Protein AF-A0A059EE98-F1 (afdb_monomer)

Foldseek 3Di:
DDDDDDDDDDDDDPPDPDPPPPVPPPPPPDPDDDLDDDDPRNDDQVVNLVCCLVVVDALLRSLVSVVVSCCCPCNPDLNQLFFQWFQPCLNVLRVVLSVCSVVVHDAASQASAEDEAALCFADLTCAWSALLAPVRRNHHPNHGDPVVVVCVVRRYGHGHHTQFQRPFVPPDPPGATQAGPRRGRGADPVHRPDGPDGDDDPPPDDDDDDPDPPPPPPDVCVVVVVVVVVVPPDDPDDDDDDDDDDDDDDDDDDDDDDDDDDDDDDDDDDDDDDDDDDDDD

Solvent-accessible surface area (backbone atoms only — not comparable to full-atom values): 17986 Å² total; per-residue (Å²): 134,84,89,82,92,86,84,91,85,85,79,86,80,86,73,81,78,74,81,78,82,68,82,75,72,70,74,82,76,71,73,82,83,79,83,72,68,56,78,77,77,54,54,52,71,69,58,48,45,51,31,40,72,72,58,80,40,49,20,37,57,55,45,48,55,51,51,55,46,40,44,50,42,31,65,69,55,84,40,24,27,48,64,54,44,69,36,86,56,34,60,58,57,16,46,56,44,44,51,38,54,78,70,68,49,93,76,36,90,36,36,43,42,68,40,74,40,56,24,77,54,52,35,50,55,96,44,52,39,28,30,29,33,69,94,24,61,83,37,58,68,73,36,54,35,74,68,49,48,54,43,46,72,22,32,35,36,62,42,27,26,25,43,40,9,28,59,61,51,73,76,51,98,83,64,60,42,16,31,17,81,68,39,41,59,28,35,20,92,91,45,69,94,39,79,56,51,53,34,95,66,87,70,81,88,70,94,70,80,92,77,77,78,71,84,72,84,72,54,68,59,73,55,52,54,54,50,52,62,58,70,68,62,73,82,90,78,84,86,84,82,89,81,91,80,90,82,90,86,86,83,81,89,83,90,83,87,88,82,83,87,85,82,88,82,90,80,90,81,90,81,81,89,83,89,82,90,84,83,85,136

Sequence (281 aa):
MKHYLVAALSALALTACSPQTGDTSMPDTKAPISYAAEGWTAKSLPELAEALKAGDVSAEALTRAYLDRIELVDRSGPTLQAVLTLNPDALEAARALDAKRDAGEPLGALHGLPILLKDNIETADNMPTTAGALALKDNVTDRDSPLVAGLRAEGAIILGKTNLSQWANFRSNSSMSGWSALGGQVRNPHMLDRNPCGSRRRLPRRGHGRHRNQWLDHLPIQREWRRRLQANRRPCLAGLHHSHLLLTGHSRSDDEDGQGRGHDAQRHGDRRSEDRLCRHP

Radius of gyration: 34.93 Å; Cα contacts (8 Å, |Δi|>4): 318; chains: 1; bounding box: 62×82×139 Å

pLDDT: mean 72.38, std 29.2, range [22.89, 98.81]

Structure (mmCIF, N/CA/C/O backbone):
data_AF-A0A059EE98-F1
#
_entry.id   AF-A0A059EE98-F1
#
loop_
_atom_site.group_PDB
_atom_site.id
_atom_site.type_symbol
_atom_site.label_atom_id
_atom_site.label_alt_id
_atom_site.label_comp_id
_atom_site.label_asym_id
_atom_site.label_entity_id
_atom_site.label_seq_id
_atom_site.pdbx_PDB_ins_code
_atom_site.Cartn_x
_atom_site.Cartn_y
_atom_site.Cartn_z
_atom_site.occupancy
_atom_site.B_iso_or_equiv
_atom_site.auth_seq_id
_atom_site.auth_comp_id
_atom_site.auth_asym_id
_atom_site.auth_atom_id
_atom_site.pdbx_PDB_model_num
ATOM 1 N N . MET A 1 1 ? 29.319 6.330 -90.593 1.00 37.44 1 MET A N 1
ATOM 2 C CA . MET A 1 1 ? 30.409 7.322 -90.483 1.00 37.44 1 MET A CA 1
ATOM 3 C C . MET A 1 1 ? 29.924 8.497 -89.641 1.00 37.44 1 MET A C 1
ATOM 5 O O . MET A 1 1 ? 28.914 9.073 -89.999 1.00 37.44 1 MET A O 1
ATOM 9 N N . LYS A 1 2 ? 30.644 8.776 -88.544 1.00 39.44 2 LYS A N 1
ATOM 10 C CA . LYS A 1 2 ? 30.853 10.068 -87.850 1.00 39.44 2 LYS A CA 1
ATOM 11 C C . LYS A 1 2 ? 29.647 10.945 -87.421 1.00 39.44 2 LYS A C 1
ATOM 13 O O . LYS A 1 2 ? 29.028 11.629 -88.218 1.00 39.44 2 LYS A O 1
ATOM 18 N N . HIS A 1 3 ? 29.453 10.932 -86.099 1.00 45.88 3 HIS A N 1
ATOM 19 C CA . HIS A 1 3 ? 29.053 11.970 -85.127 1.00 45.88 3 HIS A CA 1
ATOM 20 C C . HIS A 1 3 ? 28.989 13.463 -85.563 1.00 45.88 3 HIS A C 1
ATOM 22 O O . HIS A 1 3 ? 29.912 13.929 -86.224 1.00 45.88 3 HIS A O 1
ATOM 28 N N . TYR A 1 4 ? 27.997 14.245 -85.081 1.00 49.50 4 TYR A N 1
ATOM 29 C CA . TYR A 1 4 ? 28.042 15.120 -83.872 1.00 49.50 4 TYR A CA 1
ATOM 30 C C . TYR A 1 4 ? 26.906 16.192 -83.837 1.00 49.50 4 TYR A C 1
ATOM 32 O O . TYR A 1 4 ? 26.691 16.881 -84.822 1.00 49.50 4 TYR A O 1
ATOM 40 N N . LEU A 1 5 ? 26.272 16.340 -82.653 1.00 47.31 5 LEU A N 1
ATOM 41 C CA . LEU A 1 5 ? 25.847 17.575 -81.931 1.00 47.31 5 LEU A CA 1
ATOM 42 C C . LEU A 1 5 ? 24.940 18.666 -82.581 1.00 47.31 5 LEU A C 1
ATOM 44 O O . LEU A 1 5 ? 25.319 19.274 -83.570 1.00 47.31 5 LEU A O 1
ATOM 48 N N . VAL A 1 6 ? 23.835 19.040 -81.893 1.00 45.91 6 VAL A N 1
ATOM 49 C CA . VAL A 1 6 ? 23.570 20.356 -81.217 1.00 45.91 6 VAL A CA 1
ATOM 50 C C . VAL A 1 6 ? 22.050 20.677 -81.049 1.00 45.91 6 VAL A C 1
ATOM 52 O O . VAL A 1 6 ? 21.278 20.516 -81.983 1.00 45.91 6 VAL A O 1
ATOM 55 N N . ALA A 1 7 ? 21.705 21.222 -79.861 1.00 44.00 7 ALA A N 1
ATOM 56 C CA . ALA A 1 7 ? 20.555 22.071 -79.440 1.00 44.00 7 ALA A CA 1
ATOM 57 C C . ALA A 1 7 ? 19.137 21.451 -79.347 1.00 44.00 7 ALA A C 1
ATOM 59 O O . ALA A 1 7 ? 18.596 20.963 -80.325 1.00 44.00 7 ALA A O 1
ATOM 60 N N . ALA A 1 8 ? 18.497 21.330 -78.172 1.00 48.12 8 ALA A N 1
ATOM 61 C CA . ALA A 1 8 ? 18.044 22.337 -77.188 1.00 48.12 8 ALA A CA 1
ATOM 62 C C . ALA A 1 8 ? 16.827 23.163 -77.652 1.00 48.12 8 ALA A C 1
ATOM 64 O O . ALA A 1 8 ? 16.995 24.037 -78.490 1.00 48.12 8 ALA A O 1
ATOM 65 N N . LEU A 1 9 ? 15.644 22.897 -77.066 1.00 46.69 9 LEU A N 1
ATOM 66 C CA . LEU A 1 9 ? 14.588 23.851 -76.646 1.00 46.69 9 LEU A CA 1
ATOM 67 C C . LEU A 1 9 ? 13.266 23.099 -76.385 1.00 46.69 9 LEU A C 1
ATOM 69 O O . LEU A 1 9 ? 12.343 23.108 -77.194 1.00 46.69 9 LEU A O 1
ATOM 73 N N . SER A 1 10 ? 13.170 22.440 -75.229 1.00 53.31 10 SER A N 1
ATOM 74 C CA . SER A 1 10 ? 11.889 21.976 -74.684 1.00 53.31 10 SER A CA 1
ATOM 75 C C . SER A 1 10 ? 11.250 23.145 -73.936 1.00 53.31 10 SER A C 1
ATOM 77 O O . SER A 1 10 ? 11.792 23.613 -72.935 1.00 53.31 10 SER A O 1
ATOM 79 N N . ALA A 1 11 ? 10.140 23.655 -74.464 1.00 52.78 11 ALA A N 1
ATOM 80 C CA . ALA A 1 11 ? 9.411 24.786 -73.910 1.00 52.78 11 ALA A CA 1
ATOM 81 C C . ALA A 1 11 ? 8.861 24.490 -72.501 1.00 52.78 11 ALA A C 1
ATOM 83 O O . ALA A 1 11 ? 8.314 23.419 -72.239 1.00 52.78 11 ALA A O 1
ATOM 84 N N . LEU A 1 12 ? 9.012 25.480 -71.617 1.00 51.66 12 LEU A N 1
ATOM 85 C CA . LEU A 1 12 ? 8.446 25.560 -70.272 1.00 51.66 12 LEU A CA 1
ATOM 86 C C . LEU A 1 12 ? 6.929 25.308 -70.279 1.00 51.66 12 LEU A C 1
ATOM 88 O O . LEU A 1 12 ? 6.174 26.099 -70.841 1.00 51.66 12 LEU A O 1
ATOM 92 N N . ALA A 1 13 ? 6.478 24.300 -69.533 1.00 52.69 13 ALA A N 1
ATOM 93 C CA . ALA A 1 13 ? 5.147 24.295 -68.936 1.00 52.69 13 ALA A CA 1
ATOM 94 C C . ALA A 1 13 ? 5.287 24.755 -67.476 1.00 52.69 13 ALA A C 1
ATOM 96 O O . ALA A 1 13 ? 5.639 23.978 -66.590 1.00 52.69 13 ALA A O 1
ATOM 97 N N . LEU A 1 14 ? 5.055 26.048 -67.232 1.00 54.06 14 LEU A N 1
ATOM 98 C CA . LEU A 1 14 ? 4.858 26.601 -65.890 1.00 54.06 14 LEU A CA 1
ATOM 99 C C . LEU A 1 14 ? 3.467 26.190 -65.392 1.00 54.06 14 LEU A C 1
ATOM 101 O O . LEU A 1 14 ? 2.522 26.974 -65.415 1.00 54.06 14 LEU A O 1
ATOM 105 N N . THR A 1 15 ? 3.326 24.941 -64.955 1.00 58.75 15 THR A N 1
ATOM 106 C CA . THR A 1 15 ? 2.202 24.541 -64.103 1.00 58.75 15 THR A CA 1
ATOM 107 C C . T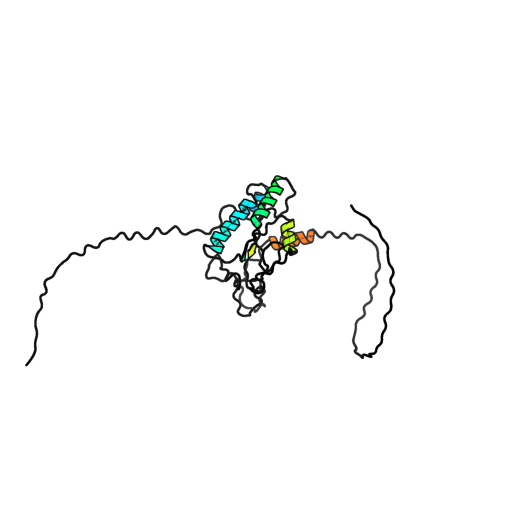HR A 1 15 ? 2.521 24.981 -62.682 1.00 58.75 15 THR A C 1
ATOM 109 O O . THR A 1 15 ? 3.426 24.454 -62.038 1.00 58.75 15 THR A O 1
ATOM 112 N N . ALA A 1 16 ? 1.800 26.001 -62.227 1.00 49.44 16 ALA A N 1
ATOM 113 C CA . ALA A 1 16 ? 1.846 26.505 -60.869 1.00 49.44 16 ALA A CA 1
ATOM 114 C C . ALA A 1 16 ? 1.474 25.390 -59.878 1.00 49.44 16 ALA A C 1
ATOM 116 O O . ALA A 1 16 ? 0.309 25.020 -59.749 1.00 49.44 16 ALA A O 1
ATOM 117 N N . CYS A 1 17 ? 2.462 24.867 -59.153 1.00 49.12 17 CYS A N 1
ATOM 118 C CA . CYS A 1 17 ? 2.203 24.159 -57.908 1.00 49.12 17 CYS A CA 1
ATOM 119 C C . CYS A 1 17 ? 1.841 25.209 -56.854 1.00 49.12 17 CYS A C 1
ATOM 121 O O . CYS A 1 17 ? 2.724 25.799 -56.232 1.00 49.12 17 CYS A O 1
ATOM 123 N N . SER A 1 18 ? 0.547 25.468 -56.661 1.00 61.66 18 SER A N 1
ATOM 124 C CA . SER A 1 18 ? 0.090 26.092 -55.420 1.00 61.66 18 SER A CA 1
ATOM 125 C C . SER A 1 18 ? 0.454 25.154 -54.266 1.00 61.66 18 SER A C 1
ATOM 127 O O . SER A 1 18 ? 0.062 23.985 -54.308 1.00 61.66 18 SER A O 1
ATOM 129 N N . PRO A 1 19 ? 1.194 25.607 -53.241 1.00 54.69 19 PRO A N 1
ATOM 130 C CA . PRO A 1 19 ? 1.367 24.809 -52.043 1.00 54.69 19 PRO A CA 1
ATOM 131 C C . PRO A 1 19 ? -0.008 24.678 -51.388 1.00 54.69 19 PRO A C 1
ATOM 133 O O . PRO A 1 19 ? -0.580 25.661 -50.918 1.00 54.69 19 PRO A O 1
ATOM 136 N N . GLN A 1 20 ? -0.564 23.467 -51.381 1.00 57.03 20 GLN A N 1
ATOM 137 C CA . GLN A 1 20 ? -1.620 23.131 -50.440 1.00 57.03 20 GLN A CA 1
ATOM 138 C C . GLN A 1 20 ? -1.006 23.247 -49.046 1.00 57.03 20 GLN A C 1
ATOM 140 O O . GLN A 1 20 ? -0.287 22.360 -48.591 1.00 57.03 20 GLN A O 1
ATOM 145 N N . THR A 1 21 ? -1.287 24.355 -48.365 1.00 52.03 21 THR A N 1
ATOM 146 C CA . THR A 1 21 ? -1.294 24.420 -46.906 1.00 52.03 21 THR A CA 1
ATOM 147 C C . THR A 1 21 ? -2.386 23.475 -46.422 1.00 52.03 21 THR A C 1
ATOM 149 O O . THR A 1 21 ? -3.500 23.882 -46.107 1.00 52.03 21 THR A O 1
ATOM 152 N N . GLY A 1 22 ? -2.086 22.178 -46.449 1.00 49.44 22 GLY A N 1
ATOM 153 C CA . GLY A 1 22 ? -2.772 21.226 -45.604 1.00 49.44 22 GLY A CA 1
ATOM 154 C C . GLY A 1 22 ? -2.417 21.615 -44.183 1.00 49.44 22 GLY A C 1
ATOM 155 O O . GLY A 1 22 ? -1.263 21.457 -43.777 1.00 49.44 22 GLY A O 1
ATOM 156 N N . ASP A 1 23 ? -3.390 22.175 -43.471 1.00 49.44 23 ASP A N 1
ATOM 157 C CA . ASP A 1 23 ? -3.346 22.328 -42.025 1.00 49.44 23 ASP A CA 1
ATOM 158 C C . ASP A 1 23 ? -3.132 20.929 -41.448 1.00 49.44 23 ASP A C 1
ATOM 160 O O . ASP A 1 23 ? -4.054 20.140 -41.248 1.00 49.44 23 ASP A O 1
ATOM 164 N N . THR A 1 24 ? -1.865 20.576 -41.255 1.00 52.72 24 THR A N 1
ATOM 165 C CA . THR A 1 24 ? -1.494 19.414 -40.467 1.00 52.72 24 THR A CA 1
ATOM 166 C C . THR A 1 24 ? -1.639 19.882 -39.034 1.00 52.72 24 THR A C 1
ATOM 168 O O . THR A 1 24 ? -0.660 20.231 -38.377 1.00 52.72 24 THR A O 1
ATOM 171 N N . SER A 1 25 ? -2.885 19.978 -38.566 1.00 54.22 25 SER A N 1
ATOM 172 C CA . SER A 1 25 ? -3.157 20.086 -37.145 1.00 54.22 25 SER A CA 1
ATOM 173 C C . SER A 1 25 ? -2.526 18.851 -36.517 1.00 54.22 25 SER A C 1
ATOM 175 O O . SER A 1 25 ? -3.014 17.731 -36.704 1.00 54.22 25 SER A O 1
ATOM 177 N N . MET A 1 26 ? -1.384 19.038 -35.852 1.00 58.94 26 MET A N 1
ATOM 178 C CA . MET A 1 26 ? -0.817 18.007 -34.997 1.00 58.94 26 MET A CA 1
ATOM 179 C C . MET A 1 26 ? -1.943 17.497 -34.095 1.00 58.94 26 MET A C 1
ATOM 181 O O . MET A 1 26 ? -2.700 18.328 -33.584 1.00 58.94 26 MET A O 1
ATOM 185 N N . PRO A 1 27 ? -2.096 16.173 -33.914 1.00 56.72 27 PRO A N 1
ATOM 186 C CA . PRO A 1 27 ? -3.105 15.657 -33.003 1.00 56.72 27 PRO A CA 1
ATOM 187 C C . PRO A 1 27 ? -2.919 16.348 -31.655 1.00 56.72 27 PRO A C 1
ATOM 189 O O . PRO A 1 27 ? -1.780 16.458 -31.187 1.00 56.72 27 PRO A O 1
ATOM 192 N N . ASP A 1 28 ? -4.027 16.846 -31.094 1.00 53.94 28 ASP A N 1
ATOM 193 C CA . ASP A 1 28 ? -4.100 17.486 -29.783 1.00 53.94 28 ASP A CA 1
ATOM 194 C C . ASP A 1 28 ? -3.135 16.781 -28.834 1.00 53.94 28 ASP A C 1
ATOM 196 O O . ASP A 1 28 ? -3.348 15.634 -28.424 1.00 53.94 28 ASP A O 1
ATOM 200 N N . THR A 1 29 ? -2.014 17.444 -28.541 1.00 56.41 29 THR A N 1
ATOM 201 C CA . THR A 1 29 ? -1.054 16.942 -27.567 1.00 56.41 29 THR A CA 1
ATOM 202 C C . THR A 1 29 ? -1.764 17.027 -26.232 1.00 56.41 29 THR A C 1
ATOM 204 O O . THR A 1 29 ? -1.793 18.079 -25.596 1.00 56.41 29 THR A O 1
ATOM 207 N N . LYS A 1 30 ? -2.410 15.921 -25.850 1.00 59.25 30 LYS A N 1
ATOM 208 C CA . LYS A 1 30 ? -3.039 15.732 -24.548 1.00 59.25 30 LYS A CA 1
ATOM 209 C C . LYS A 1 30 ? -2.064 16.275 -23.504 1.00 59.25 30 LYS A C 1
ATOM 211 O O . LYS A 1 30 ? -0.908 15.846 -23.482 1.00 59.25 30 LYS A O 1
ATOM 216 N N . ALA A 1 31 ? -2.504 17.264 -22.723 1.00 61.09 31 ALA A N 1
ATOM 217 C CA . ALA A 1 31 ? -1.658 17.917 -21.730 1.00 61.09 31 ALA A CA 1
ATOM 218 C C . ALA A 1 31 ? -0.904 16.852 -20.909 1.00 61.09 31 ALA A C 1
ATOM 220 O O . ALA A 1 31 ? -1.499 15.815 -20.587 1.00 61.09 31 ALA A O 1
ATOM 221 N N . PRO A 1 32 ? 0.393 17.055 -20.610 1.00 69.06 32 PRO A N 1
ATOM 222 C CA . PRO A 1 32 ? 1.189 16.047 -19.924 1.00 69.06 32 PRO A CA 1
ATOM 223 C C . PRO A 1 32 ? 0.507 15.658 -18.609 1.00 69.06 32 PRO A C 1
ATOM 225 O O . PRO A 1 32 ? 0.204 16.514 -17.779 1.00 69.06 32 PRO A O 1
ATOM 228 N N . ILE A 1 33 ? 0.240 14.360 -18.438 1.00 75.69 33 ILE A N 1
ATOM 229 C CA . ILE A 1 33 ? -0.388 13.830 -17.225 1.00 75.69 33 ILE A CA 1
ATOM 230 C C . ILE A 1 33 ? 0.577 14.058 -16.056 1.00 75.69 33 ILE A C 1
ATOM 232 O O . ILE A 1 33 ? 1.701 13.552 -16.063 1.00 75.69 33 ILE A O 1
ATOM 236 N N . SER A 1 34 ? 0.139 14.820 -15.053 1.00 85.25 34 SER A N 1
ATOM 237 C CA . SER A 1 34 ? 0.862 14.961 -13.789 1.00 85.25 34 SER A CA 1
ATOM 238 C C . SER A 1 34 ? 0.651 13.713 -12.934 1.00 85.25 34 SER A C 1
ATOM 240 O O . SER A 1 34 ? -0.479 13.288 -12.714 1.00 85.25 34 SER A O 1
ATOM 242 N N . TYR A 1 35 ? 1.742 13.144 -12.416 1.00 88.12 35 TYR A N 1
ATOM 243 C CA . TYR A 1 35 ? 1.707 12.033 -11.455 1.00 88.12 35 TYR A CA 1
ATOM 244 C C . TYR A 1 35 ? 1.963 12.497 -10.015 1.00 88.12 35 TYR A C 1
ATOM 246 O O . TYR A 1 35 ? 2.264 11.678 -9.137 1.00 88.12 35 TYR A O 1
ATOM 254 N N . ALA A 1 36 ? 1.878 13.806 -9.752 1.00 88.50 36 ALA A N 1
ATOM 255 C CA . ALA A 1 36 ? 1.972 14.338 -8.398 1.00 88.50 36 ALA A CA 1
ATOM 256 C C . ALA A 1 36 ? 0.920 13.680 -7.486 1.00 88.50 36 ALA A C 1
ATOM 258 O O . ALA A 1 36 ? -0.120 13.203 -7.941 1.00 88.50 36 ALA A O 1
ATOM 259 N N . ALA A 1 37 ? 1.233 13.550 -6.199 1.00 89.56 37 ALA A N 1
ATOM 260 C CA . ALA A 1 37 ? 0.231 13.126 -5.230 1.00 89.56 37 ALA A CA 1
ATOM 261 C C . ALA A 1 37 ? -0.723 14.296 -4.973 1.00 89.56 37 ALA A C 1
ATOM 263 O O . ALA A 1 37 ? -0.275 15.430 -4.815 1.00 89.56 37 ALA A O 1
ATOM 264 N N . GLU A 1 38 ? -2.018 14.007 -4.905 1.00 90.88 38 GLU A N 1
ATOM 265 C CA . GLU A 1 38 ? -3.073 14.998 -4.691 1.00 90.88 38 GLU A CA 1
ATOM 266 C C . GLU A 1 38 ? -4.055 14.511 -3.616 1.00 90.88 38 GLU A C 1
ATOM 268 O O . GLU A 1 38 ? -4.075 13.327 -3.247 1.00 90.88 38 GLU A O 1
ATOM 273 N N . GLY A 1 39 ? -4.856 15.441 -3.089 1.00 94.88 39 GLY A N 1
ATOM 274 C CA . GLY A 1 39 ? -5.866 15.159 -2.069 1.00 94.88 39 GLY A CA 1
ATOM 275 C C . GLY A 1 39 ? -5.283 14.443 -0.848 1.00 94.88 39 GLY A C 1
ATOM 276 O O . GLY A 1 39 ? -4.249 14.842 -0.308 1.00 94.88 39 GLY A O 1
ATOM 277 N N . TRP A 1 40 ? -5.938 13.359 -0.430 1.00 95.19 40 TRP A N 1
ATOM 278 C CA . TRP A 1 40 ? -5.513 12.553 0.717 1.00 95.19 40 TRP A CA 1
ATOM 279 C C . TRP A 1 40 ? -4.171 11.845 0.501 1.00 95.19 40 TRP A C 1
ATOM 281 O O . TRP A 1 40 ? -3.380 11.741 1.431 1.00 95.19 40 TRP A O 1
ATOM 291 N N . THR A 1 41 ? -3.845 11.434 -0.727 1.00 94.38 41 THR A N 1
ATOM 292 C CA . THR A 1 41 ? -2.586 10.712 -1.005 1.00 94.38 41 THR A CA 1
ATOM 293 C C . THR A 1 41 ? -1.331 11.583 -0.863 1.00 94.38 41 THR A C 1
ATOM 295 O O . THR A 1 41 ? -0.224 11.048 -0.806 1.00 94.38 41 THR A O 1
ATOM 298 N N . ALA A 1 42 ? -1.494 12.910 -0.790 1.00 95.69 42 ALA A N 1
ATOM 299 C CA . ALA A 1 42 ? -0.421 13.879 -0.566 1.00 95.69 42 ALA A CA 1
ATOM 300 C C . ALA A 1 42 ? -0.193 14.227 0.917 1.00 95.69 42 ALA A C 1
ATOM 302 O O . ALA A 1 42 ? 0.772 14.922 1.239 1.00 95.69 42 ALA A O 1
ATOM 303 N N . LYS A 1 43 ? -1.085 13.791 1.815 1.00 97.00 43 LYS A N 1
ATOM 304 C CA . LYS A 1 43 ? -1.041 14.128 3.242 1.00 97.00 43 LYS A CA 1
ATOM 305 C C . LYS A 1 43 ? 0.024 13.331 3.988 1.00 97.00 43 LYS A C 1
ATOM 307 O O . LYS A 1 43 ? 0.399 12.222 3.606 1.00 97.00 43 LYS A O 1
ATOM 312 N N . SER A 1 44 ? 0.515 13.905 5.081 1.00 96.94 44 SER A N 1
ATOM 313 C CA . SER A 1 44 ? 1.426 13.222 5.995 1.00 96.94 44 SER A CA 1
ATOM 314 C C . SER A 1 44 ? 0.697 12.168 6.833 1.00 96.94 44 SER A C 1
ATOM 316 O O . SER A 1 44 ? -0.517 12.216 7.019 1.00 96.94 44 SER A O 1
ATOM 318 N N . LEU A 1 45 ? 1.449 11.213 7.387 1.00 95.12 45 LEU A N 1
ATOM 319 C CA . LEU A 1 45 ? 0.878 10.150 8.219 1.00 95.12 45 LEU A CA 1
ATOM 320 C C . LEU A 1 45 ? 0.093 10.680 9.437 1.00 95.12 45 LEU A C 1
ATOM 322 O O . LEU A 1 45 ? -0.995 10.161 9.669 1.00 95.12 45 LEU A O 1
ATOM 326 N N . PRO A 1 46 ? 0.567 11.691 10.199 1.00 96.56 46 PRO A N 1
ATOM 327 C CA . PRO A 1 46 ? -0.226 12.264 11.286 1.00 96.56 46 PRO A CA 1
ATOM 328 C C . PRO A 1 46 ? -1.532 12.905 10.806 1.00 96.56 46 PRO A C 1
ATOM 330 O O . PRO A 1 46 ? -2.561 12.688 11.429 1.00 96.56 46 PRO A O 1
ATOM 333 N N . GLU A 1 47 ? -1.514 13.640 9.687 1.00 97.62 47 GLU A N 1
ATOM 334 C CA . GLU A 1 47 ? -2.735 14.230 9.117 1.00 97.62 47 GLU A CA 1
ATOM 335 C C . GLU A 1 47 ? -3.744 13.149 8.715 1.00 97.62 47 GLU A C 1
ATOM 337 O O . GLU A 1 47 ? -4.926 13.279 9.011 1.00 97.62 47 GLU A O 1
ATOM 342 N N . LEU A 1 48 ? -3.281 12.066 8.084 1.00 98.12 48 LEU A N 1
ATOM 343 C CA . LEU A 1 48 ? -4.137 10.937 7.716 1.00 98.12 48 LEU A CA 1
ATOM 344 C C . LEU A 1 48 ? -4.705 10.221 8.942 1.00 98.12 48 LEU A C 1
ATOM 346 O O . LEU A 1 48 ? -5.888 9.902 8.963 1.00 98.12 48 LEU A O 1
ATOM 350 N N . ALA A 1 49 ? -3.879 9.977 9.961 1.00 97.00 49 ALA A N 1
ATOM 351 C CA . ALA A 1 49 ? -4.311 9.308 11.183 1.00 97.00 49 ALA A CA 1
ATOM 352 C C . ALA A 1 49 ? -5.397 10.109 11.914 1.00 97.00 49 ALA A C 1
ATOM 354 O O . ALA A 1 49 ? -6.369 9.527 12.387 1.00 97.00 49 ALA A O 1
ATOM 355 N N . GLU A 1 50 ? -5.251 11.432 11.994 1.00 96.62 50 GLU A N 1
ATOM 356 C CA . GLU A 1 50 ? -6.262 12.287 12.615 1.00 96.62 50 GLU A CA 1
ATOM 357 C C . GLU A 1 50 ? -7.524 12.397 11.751 1.00 96.62 50 GLU A C 1
ATOM 359 O O . GLU A 1 50 ? -8.619 12.246 12.284 1.00 96.62 50 GLU A O 1
ATOM 364 N N . ALA A 1 51 ? -7.395 12.536 10.428 1.00 97.75 51 ALA A N 1
ATOM 365 C CA . ALA A 1 51 ? -8.539 12.568 9.514 1.00 97.75 51 ALA A CA 1
ATOM 366 C C . ALA A 1 51 ? -9.372 11.271 9.558 1.00 97.75 51 ALA A C 1
ATOM 368 O O . ALA A 1 51 ? -10.600 11.323 9.570 1.00 97.75 51 ALA A O 1
ATOM 369 N N . LEU A 1 52 ? -8.720 10.104 9.638 1.00 98.19 52 LEU A N 1
ATOM 370 C CA . LEU A 1 52 ? -9.391 8.803 9.767 1.00 98.19 52 LEU A CA 1
ATOM 371 C C . LEU A 1 52 ? -10.151 8.668 11.092 1.00 98.19 52 LEU A C 1
ATOM 373 O O . LEU A 1 52 ? -11.270 8.156 11.112 1.00 98.19 52 LEU A O 1
ATOM 377 N N . LYS A 1 53 ? -9.557 9.139 12.199 1.00 95.12 53 LYS A N 1
ATOM 378 C CA . LYS A 1 53 ? -10.207 9.143 13.520 1.00 95.12 53 LYS A CA 1
ATOM 379 C C . LYS A 1 53 ? -11.375 10.121 13.581 1.00 95.12 53 LYS A C 1
ATOM 381 O O . LYS A 1 53 ? -12.394 9.797 14.180 1.00 95.12 53 LYS A O 1
ATOM 386 N N . ALA A 1 54 ? -11.217 11.301 12.982 1.00 95.38 54 ALA A N 1
ATOM 387 C CA . ALA A 1 54 ? -12.252 12.328 12.915 1.00 95.38 54 ALA A CA 1
ATOM 388 C C . ALA A 1 54 ? -13.401 11.949 11.965 1.00 95.38 54 ALA A C 1
ATOM 390 O O . ALA A 1 54 ? -14.494 12.495 12.086 1.00 95.38 54 ALA A O 1
ATOM 391 N N . GLY A 1 55 ? -13.168 11.009 11.043 1.00 96.38 55 GLY A N 1
ATOM 392 C CA . GLY A 1 55 ? -14.134 10.629 10.013 1.00 96.38 55 GLY A CA 1
ATOM 393 C C . GLY A 1 55 ? -14.147 11.565 8.800 1.00 96.38 55 GLY A C 1
ATOM 394 O O . GLY A 1 55 ? -15.023 11.431 7.951 1.00 96.38 55 GLY A O 1
ATOM 395 N N . ASP A 1 56 ? -13.169 12.472 8.675 1.00 97.94 56 ASP A N 1
ATOM 396 C CA . ASP A 1 56 ? -13.007 13.360 7.510 1.00 97.94 56 ASP A CA 1
ATOM 397 C C . ASP A 1 56 ? -12.739 12.568 6.217 1.00 97.94 56 ASP A C 1
ATOM 399 O O . ASP A 1 56 ? -13.047 13.010 5.107 1.00 97.94 56 ASP A O 1
ATOM 403 N N . VAL A 1 57 ? -12.147 11.381 6.363 1.00 98.38 57 VAL A N 1
ATOM 404 C CA . VAL A 1 57 ? -11.987 10.379 5.311 1.00 98.38 57 VAL A CA 1
ATOM 405 C C . VAL A 1 57 ? -12.213 8.997 5.908 1.00 98.38 57 VAL A C 1
ATOM 407 O O . VAL A 1 57 ? -11.752 8.709 7.011 1.00 98.38 57 VAL A O 1
ATOM 410 N N . SER A 1 58 ? -12.915 8.130 5.181 1.00 98.62 58 SER A N 1
ATOM 411 C CA . SER A 1 58 ? -13.071 6.734 5.585 1.00 98.62 58 SER A CA 1
ATOM 412 C C . SER A 1 58 ? -11.831 5.912 5.224 1.00 98.62 58 SER A C 1
ATOM 414 O O . SER A 1 58 ? -11.117 6.214 4.258 1.00 98.62 58 SER A O 1
ATOM 416 N N . ALA A 1 59 ? -11.575 4.849 5.981 1.00 98.62 59 ALA A N 1
ATOM 417 C CA . ALA A 1 59 ? -10.510 3.903 5.681 1.00 98.62 59 ALA A CA 1
ATOM 418 C C . ALA A 1 59 ? -10.712 3.274 4.293 1.00 98.62 59 ALA A C 1
ATOM 420 O O . ALA A 1 59 ? -9.741 3.104 3.548 1.00 98.62 59 ALA A O 1
ATOM 421 N N . GLU A 1 60 ? -11.960 2.982 3.903 1.00 98.81 60 GLU A N 1
ATOM 422 C CA . GLU A 1 60 ? -12.285 2.498 2.558 1.00 98.81 60 GLU A CA 1
ATOM 423 C 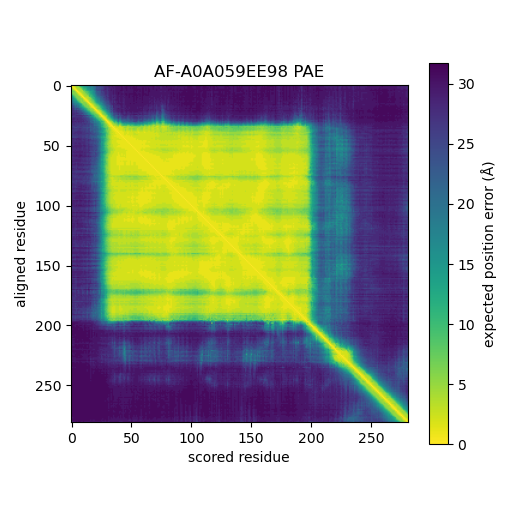C . GLU A 1 60 ? -11.910 3.518 1.475 1.00 98.81 60 GLU A C 1
ATOM 425 O O . GLU A 1 60 ? -11.250 3.155 0.498 1.00 98.81 60 GLU A O 1
ATOM 430 N N . ALA A 1 61 ? -12.288 4.791 1.643 1.00 98.62 61 ALA A N 1
ATOM 431 C CA . ALA A 1 61 ? -12.005 5.835 0.661 1.00 98.62 61 ALA A CA 1
ATOM 432 C C . ALA A 1 61 ? -10.497 6.073 0.512 1.00 98.62 61 ALA A C 1
ATOM 434 O O . ALA A 1 61 ? -9.993 6.169 -0.609 1.00 98.62 61 ALA A O 1
ATOM 435 N N . LEU A 1 62 ? -9.760 6.107 1.626 1.00 98.69 62 LEU A N 1
ATOM 436 C CA . LEU A 1 62 ? -8.307 6.256 1.602 1.00 98.69 62 LEU A CA 1
ATOM 437 C C . LEU A 1 62 ? -7.623 5.048 0.946 1.00 98.69 62 LEU A C 1
ATOM 439 O O . LEU A 1 62 ? -6.731 5.216 0.113 1.00 98.69 62 LEU A O 1
ATOM 443 N N . THR A 1 63 ? -8.055 3.832 1.285 1.00 98.75 63 THR A N 1
ATOM 444 C CA . THR A 1 63 ? -7.534 2.592 0.690 1.00 98.75 63 THR A CA 1
ATOM 445 C C . THR A 1 63 ? -7.764 2.577 -0.817 1.00 98.75 63 THR A C 1
ATOM 447 O O . THR A 1 63 ? -6.832 2.316 -1.578 1.00 98.75 63 THR A O 1
ATOM 450 N N . ARG A 1 64 ? -8.975 2.932 -1.264 1.00 98.62 64 ARG A N 1
ATOM 451 C CA . ARG A 1 64 ? -9.314 3.044 -2.685 1.00 98.62 64 ARG A CA 1
ATOM 452 C C . ARG A 1 64 ? -8.450 4.081 -3.398 1.00 98.62 64 ARG A C 1
ATOM 454 O O . ARG A 1 64 ? -7.870 3.758 -4.425 1.00 98.62 64 ARG A O 1
ATOM 461 N N . ALA A 1 65 ? -8.250 5.258 -2.804 1.00 98.31 65 ALA A N 1
ATOM 462 C CA . ALA A 1 65 ? -7.389 6.292 -3.378 1.00 98.31 65 ALA A CA 1
ATOM 463 C C . ALA A 1 65 ? -5.941 5.809 -3.599 1.00 98.31 65 ALA A C 1
ATOM 465 O O . ALA A 1 65 ? -5.316 6.154 -4.604 1.00 98.31 65 ALA A O 1
ATOM 466 N N . TYR A 1 66 ? -5.394 4.985 -2.697 1.00 98.56 66 TYR A N 1
ATOM 467 C CA . TYR A 1 66 ? -4.077 4.380 -2.908 1.00 98.56 66 TYR A CA 1
ATOM 468 C C . TYR A 1 66 ? -4.084 3.264 -3.955 1.00 98.56 66 TYR A C 1
ATOM 470 O O . TYR A 1 66 ? -3.126 3.183 -4.722 1.00 98.56 66 TYR A O 1
ATOM 478 N N . LEU A 1 67 ? -5.128 2.432 -4.024 1.00 98.62 67 LEU A N 1
ATOM 479 C CA . LEU A 1 67 ? -5.269 1.415 -5.075 1.00 98.62 67 LEU A CA 1
ATOM 480 C C . LEU A 1 67 ? -5.347 2.058 -6.465 1.00 98.62 67 LEU A C 1
ATOM 482 O O . LEU A 1 67 ? -4.595 1.668 -7.355 1.00 98.62 67 LEU A O 1
ATOM 486 N N . ASP A 1 68 ? -6.164 3.098 -6.618 1.00 97.62 68 ASP A N 1
ATOM 487 C CA . ASP A 1 68 ? -6.307 3.846 -7.871 1.00 97.62 68 ASP A CA 1
ATOM 488 C C . ASP A 1 68 ? -4.977 4.498 -8.276 1.00 97.62 68 ASP A C 1
ATOM 490 O O . ASP A 1 68 ? -4.581 4.490 -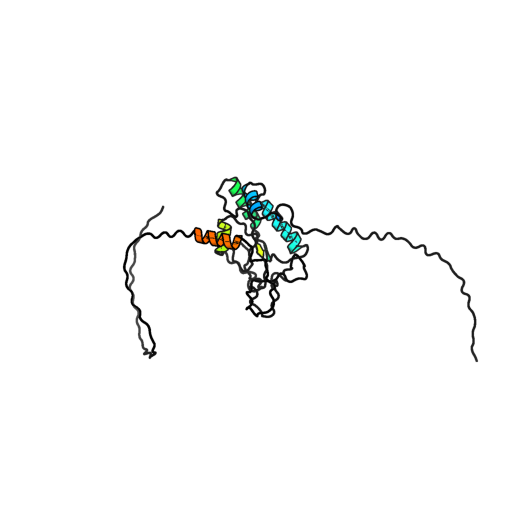9.443 1.00 97.62 68 ASP A O 1
ATOM 494 N N . ARG A 1 69 ? -4.224 5.017 -7.297 1.00 97.12 69 ARG A N 1
ATOM 495 C CA . ARG A 1 69 ? -2.889 5.573 -7.543 1.00 97.12 69 ARG A CA 1
ATOM 496 C C . ARG A 1 69 ? -1.869 4.502 -7.931 1.00 97.12 69 ARG A C 1
ATOM 498 O O . ARG A 1 69 ? -1.006 4.776 -8.765 1.00 97.12 69 ARG A O 1
ATOM 505 N N . ILE A 1 70 ? -1.931 3.311 -7.333 1.00 97.81 70 ILE A N 1
ATOM 506 C CA . ILE A 1 70 ? -1.087 2.176 -7.725 1.00 97.81 70 ILE A CA 1
ATOM 507 C C . ILE A 1 70 ? -1.396 1.797 -9.171 1.00 97.81 70 ILE A C 1
ATOM 509 O O . ILE A 1 70 ? -0.467 1.665 -9.959 1.00 97.81 70 ILE A O 1
ATOM 513 N N . GLU A 1 71 ? -2.666 1.707 -9.554 1.00 97.38 71 GLU A N 1
ATOM 514 C CA . GLU A 1 71 ? -3.032 1.431 -10.943 1.00 97.38 71 GLU A CA 1
ATOM 515 C C . GLU A 1 71 ? -2.457 2.497 -11.887 1.00 97.38 71 GLU A C 1
ATOM 517 O O . GLU A 1 71 ? -1.667 2.185 -12.781 1.00 97.38 71 GLU A O 1
ATOM 522 N N . LEU A 1 72 ? -2.731 3.773 -11.605 1.00 96.00 72 LEU A N 1
ATOM 523 C CA . LEU A 1 72 ? -2.301 4.891 -12.442 1.00 96.00 72 LEU A CA 1
ATOM 524 C C . LEU A 1 72 ? -0.775 4.988 -12.594 1.00 96.00 72 LEU A C 1
ATOM 526 O O . LEU A 1 72 ? -0.274 5.252 -13.687 1.00 96.00 72 LEU A O 1
ATOM 530 N N . VAL A 1 73 ? -0.025 4.837 -11.499 1.00 96.00 73 VAL A N 1
ATOM 531 C CA . VAL A 1 73 ? 1.415 5.142 -11.464 1.00 96.00 73 VAL A CA 1
ATOM 532 C C . VAL A 1 73 ? 2.275 3.881 -11.584 1.00 96.00 73 VAL A C 1
ATOM 534 O O . VAL A 1 73 ? 3.280 3.869 -12.298 1.00 96.00 73 VAL A O 1
ATOM 537 N N . ASP A 1 74 ? 1.908 2.810 -10.884 1.00 97.00 74 ASP A N 1
ATOM 538 C CA . ASP A 1 74 ? 2.692 1.575 -10.826 1.00 97.00 74 ASP A CA 1
ATOM 539 C C . ASP A 1 74 ? 2.441 0.657 -12.022 1.00 97.00 74 ASP A C 1
ATOM 541 O O . ASP A 1 74 ? 3.389 0.017 -12.488 1.00 97.00 74 ASP A O 1
ATOM 545 N N . ARG A 1 75 ? 1.192 0.602 -12.515 1.00 96.12 75 ARG A N 1
ATOM 546 C CA . ARG A 1 75 ? 0.753 -0.348 -13.550 1.00 96.12 75 ARG A CA 1
ATOM 547 C C . ARG A 1 75 ? 0.645 0.269 -14.938 1.00 96.12 75 ARG A C 1
ATOM 549 O O . ARG A 1 75 ? 1.246 -0.272 -15.862 1.00 96.12 75 ARG A O 1
ATOM 556 N N . SER A 1 76 ? -0.072 1.385 -15.089 1.00 93.88 76 SER A N 1
ATOM 557 C CA . SER A 1 76 ? -0.418 1.928 -16.411 1.00 93.88 76 SER A CA 1
ATOM 558 C C . SER A 1 76 ? 0.464 3.088 -16.883 1.00 93.88 76 SER A C 1
ATOM 560 O O . SER A 1 76 ? 0.739 3.193 -18.073 1.00 93.88 76 SER A O 1
ATOM 562 N N . GLY A 1 77 ? 0.873 3.987 -15.979 1.00 92.62 77 GLY A N 1
ATOM 563 C CA . GLY A 1 77 ? 1.588 5.224 -16.315 1.00 92.62 77 GLY A CA 1
ATOM 564 C C . GLY A 1 77 ? 3.095 5.014 -16.530 1.00 92.62 77 GLY A C 1
ATOM 565 O O . GLY A 1 77 ? 3.494 4.349 -17.481 1.00 92.62 77 GLY A O 1
ATOM 566 N N . PRO A 1 78 ? 3.982 5.549 -15.668 1.00 93.25 78 PRO A N 1
ATOM 567 C CA . PRO A 1 78 ? 5.432 5.335 -15.784 1.00 93.25 78 PRO A CA 1
ATOM 568 C C . PRO A 1 78 ? 5.875 3.881 -15.521 1.00 93.25 78 PRO A C 1
ATOM 570 O O . PRO A 1 78 ? 7.061 3.558 -15.669 1.00 93.25 78 PRO A O 1
ATOM 573 N N . THR A 1 79 ? 4.929 3.026 -15.114 1.00 95.31 79 THR A N 1
ATOM 574 C CA . THR A 1 79 ? 5.087 1.603 -14.803 1.00 95.31 79 THR A CA 1
ATOM 575 C C . THR A 1 79 ? 6.235 1.368 -13.822 1.00 95.31 79 THR A C 1
ATOM 577 O O . THR A 1 79 ? 7.292 0.840 -14.187 1.00 95.31 79 THR A O 1
ATOM 580 N N . LEU A 1 80 ? 6.071 1.843 -12.584 1.00 96.31 80 LEU A N 1
ATOM 581 C CA . LEU A 1 80 ? 7.133 1.780 -11.576 1.00 96.31 80 LEU A CA 1
ATOM 582 C C . LEU A 1 80 ? 7.476 0.353 -11.132 1.00 96.31 80 LEU A C 1
ATOM 584 O O . LEU A 1 80 ? 8.606 0.142 -10.696 1.00 96.31 80 LEU A O 1
ATOM 588 N N . GLN A 1 81 ? 6.544 -0.603 -11.247 1.00 96.81 81 GLN A N 1
ATOM 589 C CA . GLN A 1 81 ? 6.710 -2.003 -10.815 1.00 96.81 81 GLN A CA 1
ATOM 590 C C . GLN A 1 81 ? 7.126 -2.162 -9.337 1.00 96.81 81 GLN A C 1
ATOM 592 O O . GLN A 1 81 ? 7.757 -3.151 -8.952 1.00 96.81 81 GLN A O 1
ATOM 597 N N . ALA A 1 82 ? 6.804 -1.177 -8.500 1.00 97.94 82 ALA A N 1
ATOM 598 C CA . ALA A 1 82 ? 7.111 -1.118 -7.080 1.00 97.94 82 ALA A CA 1
ATOM 599 C C . ALA A 1 82 ? 6.188 -2.008 -6.239 1.00 97.94 82 ALA A C 1
ATOM 601 O O . ALA A 1 82 ? 6.615 -2.484 -5.184 1.00 97.94 82 ALA A O 1
ATOM 602 N N . VAL A 1 83 ? 4.956 -2.271 -6.683 1.00 98.44 83 VAL A N 1
ATOM 603 C CA . VAL A 1 83 ? 4.019 -3.172 -5.997 1.00 98.44 83 VAL A CA 1
ATOM 604 C C . VAL A 1 83 ? 4.043 -4.536 -6.677 1.00 98.44 83 VAL A C 1
ATOM 606 O O . VAL A 1 83 ? 3.814 -4.648 -7.876 1.00 98.44 83 VAL A O 1
ATOM 609 N N . LEU A 1 84 ? 4.333 -5.596 -5.926 1.00 97.75 84 LEU A N 1
ATOM 610 C CA . LEU A 1 84 ? 4.342 -6.953 -6.467 1.00 97.75 84 LEU A CA 1
ATOM 611 C C . LEU A 1 84 ? 2.931 -7.542 -6.458 1.00 97.75 84 LEU A C 1
ATOM 613 O O . LEU A 1 84 ? 2.399 -7.874 -7.512 1.00 97.75 84 LEU A O 1
ATOM 617 N N . THR A 1 85 ? 2.305 -7.567 -5.283 1.00 97.94 85 THR A N 1
ATOM 618 C CA . THR A 1 85 ? 1.005 -8.207 -5.050 1.00 97.94 85 THR A CA 1
ATOM 619 C C . THR A 1 85 ? 0.115 -7.264 -4.254 1.00 97.94 85 THR A C 1
ATOM 621 O O . THR A 1 85 ? 0.583 -6.641 -3.303 1.00 97.94 85 THR A O 1
ATOM 624 N N . LEU A 1 86 ? -1.158 -7.149 -4.625 1.00 98.50 86 LEU A N 1
ATOM 625 C CA . LEU A 1 86 ? -2.163 -6.426 -3.844 1.00 98.50 86 LEU A CA 1
ATOM 626 C C . LEU A 1 86 ? -2.940 -7.402 -2.965 1.00 98.50 86 LEU A C 1
ATOM 628 O O . LEU A 1 86 ? -3.156 -8.545 -3.363 1.00 98.50 86 LEU A O 1
ATOM 632 N N . ASN A 1 87 ? -3.356 -6.947 -1.787 1.00 98.44 87 ASN A N 1
ATOM 633 C CA . ASN A 1 87 ? -4.224 -7.731 -0.921 1.00 98.44 87 ASN A CA 1
ATOM 634 C C . ASN A 1 87 ? -5.658 -7.694 -1.476 1.00 98.44 87 ASN A C 1
ATOM 636 O O . ASN A 1 87 ? -6.229 -6.598 -1.524 1.00 98.44 87 ASN A O 1
ATOM 640 N N . PRO A 1 88 ? -6.249 -8.835 -1.883 1.00 97.69 88 PRO A N 1
ATOM 641 C CA . PRO A 1 88 ? -7.617 -8.855 -2.402 1.00 97.69 88 PRO A CA 1
ATOM 642 C C . PRO A 1 88 ? -8.645 -8.369 -1.369 1.00 97.69 88 PRO A C 1
ATOM 644 O O . PRO A 1 88 ? -9.652 -7.769 -1.743 1.00 97.69 88 PRO A O 1
ATOM 647 N N . ASP A 1 89 ? -8.342 -8.525 -0.079 1.00 97.75 89 ASP A N 1
ATOM 648 C CA . ASP A 1 89 ? -9.273 -8.259 1.018 1.00 97.75 89 ASP A CA 1
ATOM 649 C C . ASP A 1 89 ? -9.071 -6.860 1.637 1.00 97.75 89 ASP A C 1
ATOM 651 O O . ASP A 1 89 ? -9.738 -6.493 2.605 1.00 97.75 89 ASP A O 1
ATOM 655 N N . ALA A 1 90 ? -8.169 -6.030 1.086 1.00 98.38 90 ALA A N 1
ATOM 656 C CA . ALA A 1 90 ? -7.818 -4.725 1.664 1.00 98.38 90 ALA A CA 1
ATOM 657 C C . ALA A 1 90 ? -9.029 -3.798 1.852 1.00 98.38 90 ALA A C 1
ATOM 659 O O . ALA A 1 90 ? -9.149 -3.142 2.886 1.00 98.38 90 ALA A O 1
ATOM 660 N N . LEU A 1 91 ? -9.929 -3.739 0.866 1.00 98.69 91 LEU A N 1
ATOM 661 C CA . LEU A 1 91 ? -11.131 -2.902 0.942 1.00 98.69 91 LEU A CA 1
ATOM 662 C C . LEU A 1 91 ? -12.156 -3.450 1.941 1.00 98.69 91 LEU A C 1
ATOM 664 O O . LEU A 1 91 ? -12.866 -2.672 2.572 1.00 98.69 91 LEU A O 1
ATOM 668 N N . GLU A 1 92 ? -12.238 -4.771 2.101 1.00 98.50 92 GLU A N 1
ATOM 669 C CA . GLU A 1 92 ? -13.098 -5.383 3.115 1.00 98.50 92 GLU A CA 1
ATOM 670 C C . GLU A 1 92 ? -12.582 -5.085 4.523 1.00 98.50 92 GLU A C 1
ATOM 672 O O . GLU A 1 92 ? -13.341 -4.606 5.366 1.00 98.50 92 GLU A O 1
ATOM 677 N N . ALA A 1 93 ? -11.278 -5.258 4.746 1.00 98.06 93 ALA A N 1
ATOM 678 C CA . ALA A 1 93 ? -10.630 -4.882 5.997 1.00 98.06 93 ALA A CA 1
ATOM 679 C C . ALA A 1 93 ? -10.827 -3.390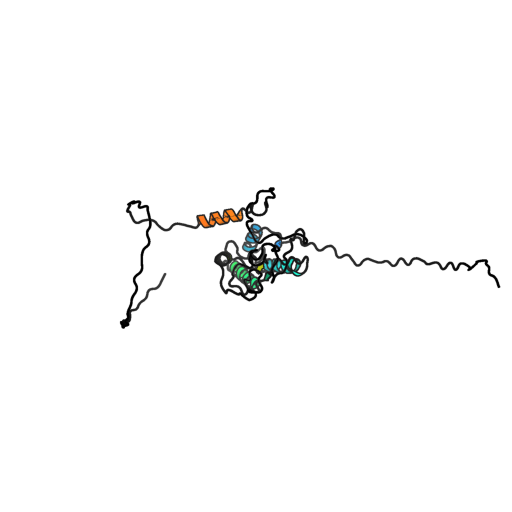 6.316 1.00 98.06 93 ALA A C 1
ATOM 681 O O . ALA A 1 93 ? -11.062 -3.030 7.470 1.00 98.06 93 ALA A O 1
ATOM 682 N N . ALA A 1 94 ? -10.780 -2.527 5.297 1.00 98.69 94 ALA A N 1
ATOM 683 C CA . ALA A 1 94 ? -11.032 -1.100 5.446 1.00 98.69 94 ALA A CA 1
ATOM 684 C C . ALA A 1 94 ? -12.462 -0.806 5.927 1.00 98.69 94 ALA A C 1
ATOM 686 O O . ALA A 1 94 ? -12.637 -0.113 6.928 1.00 98.69 94 ALA A O 1
ATOM 687 N N . ARG A 1 95 ? -13.476 -1.403 5.285 1.00 98.75 95 ARG A N 1
ATOM 688 C CA . ARG A 1 95 ? -14.885 -1.266 5.698 1.00 98.75 95 ARG A CA 1
ATOM 689 C C . ARG A 1 95 ? -15.133 -1.772 7.115 1.00 98.75 95 ARG A C 1
ATOM 691 O O . ARG A 1 95 ? -15.880 -1.151 7.865 1.00 98.75 95 ARG A O 1
ATOM 698 N N . ALA A 1 96 ? -14.496 -2.878 7.499 1.00 98.31 96 ALA A N 1
ATOM 699 C CA . ALA A 1 96 ? -14.602 -3.406 8.855 1.00 98.31 96 ALA A CA 1
ATOM 700 C C . ALA A 1 96 ? -14.031 -2.431 9.899 1.00 98.31 96 ALA A C 1
ATOM 702 O O . ALA A 1 96 ? -14.583 -2.303 10.989 1.00 98.31 96 ALA A O 1
ATOM 703 N N . LEU A 1 97 ? -12.945 -1.723 9.576 1.00 98.25 97 LEU A N 1
ATOM 704 C CA . LEU A 1 97 ? -12.377 -0.698 10.454 1.00 98.25 97 LEU A CA 1
ATOM 705 C C . LEU A 1 97 ? -13.264 0.549 10.528 1.00 98.25 97 LEU A C 1
ATOM 707 O O . LEU A 1 97 ? -13.505 1.032 11.631 1.00 98.25 97 LEU A O 1
ATOM 711 N N . ASP A 1 98 ? -13.819 1.012 9.406 1.00 98.62 98 ASP A N 1
ATOM 712 C CA . ASP A 1 98 ? -14.796 2.108 9.415 1.00 98.62 98 ASP A CA 1
ATOM 713 C C . ASP A 1 98 ? -16.010 1.777 10.303 1.00 98.62 98 ASP A C 1
ATOM 715 O O . ASP A 1 98 ? -16.388 2.581 11.152 1.00 98.62 98 ASP A O 1
ATOM 719 N N . ALA A 1 99 ? -16.552 0.557 10.207 1.00 98.19 99 ALA A N 1
ATOM 720 C CA . ALA A 1 99 ? -17.659 0.113 11.057 1.00 98.19 99 ALA A CA 1
ATOM 721 C C . ALA A 1 99 ? -17.301 0.111 12.555 1.00 98.19 99 ALA A C 1
ATOM 723 O O . ALA A 1 99 ? -18.124 0.488 13.387 1.00 98.19 99 ALA A O 1
ATOM 724 N N . LYS A 1 100 ? -16.065 -0.268 12.913 1.00 96.81 100 LYS A N 1
ATOM 725 C CA . LYS A 1 100 ? -15.580 -0.199 14.302 1.00 96.81 100 LYS A CA 1
ATOM 726 C C . LYS A 1 100 ? -15.502 1.233 14.823 1.00 96.81 100 LYS A C 1
ATOM 728 O O . LYS A 1 100 ? -15.875 1.477 15.970 1.00 96.81 100 LYS A O 1
ATOM 733 N N . ARG A 1 101 ? -15.040 2.177 13.993 1.00 97.31 101 ARG A N 1
ATOM 734 C CA . ARG A 1 101 ? -15.054 3.608 14.333 1.00 97.31 101 ARG A CA 1
ATOM 735 C C . ARG A 1 101 ? -16.477 4.078 14.599 1.00 97.31 101 ARG A C 1
ATOM 737 O O . ARG A 1 101 ? -16.722 4.698 15.629 1.00 97.31 101 ARG A O 1
ATOM 744 N N . ASP A 1 102 ? -17.402 3.752 13.705 1.00 97.25 102 ASP A N 1
ATOM 745 C CA . ASP A 1 102 ? -18.792 4.205 13.798 1.00 97.25 102 ASP A CA 1
ATOM 746 C C . ASP A 1 102 ? -19.526 3.584 15.000 1.00 97.25 102 ASP A C 1
ATOM 748 O O . ASP A 1 102 ? -20.397 4.216 15.597 1.00 97.25 102 ASP A O 1
ATOM 752 N N . ALA A 1 103 ? -19.123 2.380 15.418 1.00 97.31 103 ALA A N 1
ATOM 753 C CA . ALA A 1 103 ? -19.582 1.734 16.647 1.00 97.31 103 ALA A CA 1
ATOM 754 C C . ALA A 1 103 ? -18.959 2.317 17.935 1.00 97.31 103 ALA A C 1
ATOM 756 O O . ALA A 1 103 ? -19.341 1.914 19.035 1.00 97.31 103 ALA A O 1
ATOM 757 N N . GLY A 1 104 ? -18.006 3.252 17.828 1.00 95.88 104 GLY A N 1
ATOM 758 C CA . GLY A 1 104 ? -17.311 3.845 18.972 1.00 95.88 104 GLY A CA 1
ATOM 759 C C . GLY A 1 104 ? -16.348 2.887 19.681 1.00 95.88 104 GLY A C 1
ATOM 760 O O . GLY A 1 104 ? -16.039 3.089 20.857 1.00 95.88 104 GLY A O 1
ATOM 761 N N . GLU A 1 105 ? -15.882 1.835 19.000 1.00 96.06 105 GLU A N 1
ATOM 762 C CA . GLU A 1 105 ? -14.893 0.914 19.561 1.00 96.06 105 GLU A CA 1
ATOM 763 C C . GLU A 1 105 ? -13.531 1.607 19.768 1.00 96.06 105 GLU A C 1
ATOM 7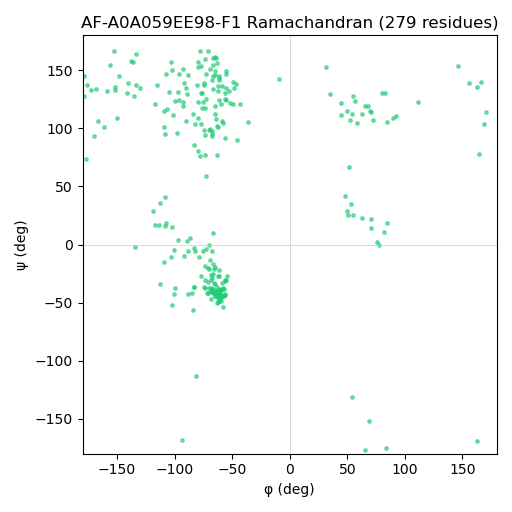65 O O . GLU A 1 105 ? -13.195 2.559 19.056 1.00 96.06 105 GLU A O 1
ATOM 770 N N . PRO A 1 106 ? -12.692 1.133 20.710 1.00 93.75 106 PRO A N 1
ATOM 771 C CA . PRO A 1 106 ? -11.335 1.645 20.868 1.00 93.75 106 PRO A CA 1
ATOM 772 C C . PRO A 1 106 ? -10.520 1.533 19.572 1.00 93.75 106 PRO A C 1
ATOM 774 O O . PRO A 1 106 ? -10.358 0.449 19.008 1.00 93.75 106 PRO A O 1
ATOM 777 N N . LEU A 1 107 ? -9.962 2.659 19.125 1.00 95.62 107 LEU A N 1
ATOM 778 C CA . LEU A 1 107 ? -9.166 2.736 17.901 1.00 95.62 107 LEU A CA 1
ATOM 779 C C . LEU A 1 107 ? -7.673 2.660 18.225 1.00 95.62 107 LEU A C 1
ATOM 781 O O . LEU A 1 107 ? -7.173 3.384 19.088 1.00 95.62 107 LEU A O 1
ATOM 785 N N . GLY A 1 108 ? -6.953 1.799 17.506 1.00 95.19 108 GLY A N 1
ATOM 786 C CA . GLY A 1 108 ? -5.496 1.720 17.583 1.00 95.19 108 GLY A CA 1
ATOM 787 C C . GLY A 1 108 ? -4.805 2.931 16.948 1.00 95.19 108 GLY A C 1
ATOM 788 O O . GLY A 1 108 ? -5.408 3.714 16.209 1.00 95.19 108 GLY A O 1
ATOM 789 N N . ALA A 1 109 ? -3.507 3.090 17.209 1.00 95.75 109 ALA A N 1
ATOM 790 C CA . ALA A 1 109 ? -2.747 4.247 16.734 1.00 95.75 109 ALA A CA 1
ATOM 791 C C . ALA A 1 109 ? -2.615 4.319 15.201 1.00 95.75 109 ALA A C 1
ATOM 793 O O . ALA A 1 109 ? -2.303 5.385 14.668 1.00 95.75 109 ALA A O 1
ATOM 794 N N . LEU A 1 110 ? -2.825 3.199 14.503 1.00 97.62 110 LEU A N 1
ATOM 795 C CA . LEU A 1 110 ? -2.740 3.071 13.049 1.00 97.62 110 LEU A CA 1
ATOM 796 C C . LEU A 1 110 ? -4.099 2.772 12.400 1.00 97.62 110 LEU A C 1
ATOM 798 O O . LEU A 1 110 ? -4.131 2.323 11.254 1.00 97.62 110 LEU A O 1
ATOM 802 N N . HIS A 1 111 ? -5.198 3.001 13.121 1.00 98.19 111 HIS A N 1
ATOM 803 C CA . HIS A 1 111 ? -6.545 2.677 12.670 1.00 98.19 111 HIS A CA 1
ATOM 804 C C . HIS A 1 111 ? -6.821 3.194 11.252 1.00 98.19 111 HIS A C 1
ATOM 806 O O . HIS A 1 111 ? -6.737 4.393 10.995 1.00 98.19 111 HIS A O 1
ATOM 812 N N . GLY A 1 112 ? -7.144 2.276 10.339 1.00 98.12 112 GLY A N 1
ATOM 813 C CA . GLY A 1 112 ? -7.555 2.589 8.970 1.00 98.12 112 GLY A CA 1
ATOM 814 C C . GLY A 1 112 ? -6.422 2.997 8.023 1.00 98.12 112 GLY A C 1
ATOM 815 O O . GLY A 1 112 ? -6.694 3.301 6.864 1.00 98.12 112 GLY A O 1
ATOM 816 N N . LEU A 1 113 ? -5.158 3.006 8.468 1.00 98.50 113 LEU A N 1
ATOM 817 C CA . LEU A 1 113 ? -4.030 3.382 7.611 1.00 98.50 113 LEU A CA 1
ATOM 818 C C . LEU A 1 113 ? -3.607 2.219 6.695 1.00 98.50 113 LEU A C 1
ATOM 820 O O . LEU A 1 113 ? -3.211 1.166 7.205 1.00 98.50 113 LEU A O 1
ATOM 824 N N . PRO A 1 114 ? -3.594 2.401 5.360 1.00 98.38 114 PRO A N 1
ATOM 825 C CA . PRO A 1 114 ? -3.076 1.407 4.428 1.00 98.38 114 PRO A CA 1
ATOM 826 C C . PRO A 1 114 ? -1.543 1.405 4.391 1.00 98.38 114 PRO A C 1
ATOM 828 O O . PRO A 1 114 ? -0.891 2.438 4.231 1.00 98.38 114 PRO A O 1
ATOM 831 N N . ILE A 1 115 ? -0.951 0.217 4.517 1.00 98.31 115 ILE A N 1
ATOM 832 C CA . ILE A 1 115 ? 0.494 -0.009 4.580 1.00 98.31 115 ILE A CA 1
ATOM 833 C C . ILE A 1 115 ? 0.888 -1.103 3.590 1.00 98.31 115 ILE A C 1
ATOM 835 O O . ILE A 1 115 ? 0.287 -2.175 3.539 1.00 98.31 115 ILE A O 1
ATOM 839 N N . LEU A 1 116 ? 1.957 -0.855 2.836 1.00 98.62 116 LEU A N 1
ATOM 840 C CA . LEU A 1 116 ? 2.617 -1.873 2.027 1.00 98.62 116 LEU A CA 1
ATOM 841 C C . LEU A 1 116 ? 3.749 -2.543 2.809 1.00 98.62 116 LEU A C 1
ATOM 843 O O . LEU A 1 116 ? 4.543 -1.885 3.485 1.00 98.62 116 LEU A O 1
ATOM 847 N N . LEU A 1 117 ? 3.867 -3.857 2.658 1.00 98.50 117 LEU A N 1
ATOM 848 C CA . LEU A 1 117 ? 4.943 -4.647 3.248 1.00 98.50 117 LEU A CA 1
ATOM 849 C C . LEU A 1 117 ? 5.977 -5.011 2.189 1.00 98.50 117 LEU A C 1
ATOM 851 O O . LEU A 1 117 ? 5.681 -5.048 1.002 1.00 98.50 117 LEU A O 1
ATOM 855 N N . LYS A 1 118 ? 7.210 -5.307 2.587 1.00 98.31 118 LYS A N 1
ATOM 856 C CA . LYS A 1 118 ? 8.185 -5.906 1.668 1.00 98.31 118 LYS A CA 1
ATOM 857 C C . LYS A 1 118 ? 7.834 -7.379 1.437 1.00 98.31 118 LYS A C 1
ATOM 859 O O . LYS A 1 118 ? 7.523 -8.064 2.402 1.00 98.31 118 LYS A O 1
ATOM 864 N N . ASP A 1 119 ? 7.939 -7.887 0.208 1.00 98.31 119 ASP A N 1
ATOM 865 C CA . ASP A 1 119 ? 7.567 -9.275 -0.160 1.00 98.31 119 ASP A CA 1
ATOM 866 C C . ASP A 1 119 ? 8.451 -10.394 0.463 1.00 98.31 119 ASP A C 1
ATOM 868 O O . ASP A 1 119 ? 8.359 -11.573 0.147 1.00 98.31 119 ASP A O 1
ATOM 872 N N . ASN A 1 120 ? 9.321 -10.054 1.412 1.00 97.81 120 ASN A N 1
ATOM 873 C CA . ASN A 1 120 ? 9.997 -11.026 2.274 1.00 97.81 120 ASN A CA 1
ATOM 874 C C . ASN A 1 120 ? 9.455 -11.013 3.717 1.00 97.81 120 ASN A C 1
ATOM 876 O O . ASN A 1 120 ? 10.159 -11.436 4.632 1.00 97.81 120 ASN A O 1
ATOM 880 N N . ILE A 1 121 ? 8.255 -10.463 3.922 1.00 98.31 121 ILE A N 1
ATOM 881 C CA . ILE A 1 121 ? 7.550 -10.384 5.203 1.00 98.31 121 ILE A CA 1
ATOM 882 C C . ILE A 1 121 ? 6.252 -11.183 5.081 1.00 98.31 121 ILE A C 1
ATOM 884 O O . ILE A 1 121 ? 5.401 -10.856 4.252 1.00 98.31 121 ILE A O 1
ATOM 888 N N . GLU A 1 122 ? 6.102 -12.192 5.935 1.00 97.50 122 GLU A N 1
ATOM 889 C CA . GLU A 1 122 ? 4.926 -13.067 6.001 1.00 97.50 122 GLU A CA 1
ATOM 890 C C . GLU A 1 122 ? 3.679 -12.315 6.490 1.00 97.50 122 GLU A C 1
ATOM 892 O O . GLU A 1 122 ? 3.771 -11.464 7.388 1.00 97.50 122 GLU A O 1
ATOM 897 N N . THR A 1 123 ? 2.527 -12.644 5.899 1.00 97.25 123 THR A N 1
ATOM 898 C CA . THR A 1 123 ? 1.184 -12.232 6.343 1.00 97.25 123 THR A CA 1
ATOM 899 C C . THR A 1 123 ? 0.225 -13.418 6.289 1.00 97.25 123 THR A C 1
ATOM 901 O O . THR A 1 123 ? 0.444 -14.351 5.517 1.00 97.25 123 THR A O 1
ATOM 904 N N . ALA A 1 124 ? -0.848 -13.354 7.076 1.00 96.69 124 ALA A N 1
ATOM 905 C CA . ALA A 1 124 ? -1.942 -14.321 7.049 1.00 96.69 124 ALA A CA 1
ATOM 906 C C . ALA A 1 124 ? -2.930 -14.099 5.889 1.00 96.69 124 ALA A C 1
ATOM 908 O O . ALA A 1 124 ? -3.781 -14.946 5.656 1.00 96.69 124 ALA A O 1
ATOM 909 N N . ASP A 1 125 ? -2.838 -12.971 5.174 1.00 95.94 125 ASP A N 1
ATOM 910 C CA . ASP A 1 125 ? -3.656 -12.712 3.981 1.00 95.94 125 ASP A CA 1
ATOM 911 C C . ASP A 1 125 ? -3.361 -13.708 2.851 1.00 95.94 125 ASP A C 1
ATOM 913 O O . ASP A 1 125 ? -2.257 -14.253 2.770 1.00 95.94 125 ASP A O 1
ATOM 917 N N . ASN A 1 126 ? -4.294 -13.827 1.901 1.00 95.06 126 ASN A N 1
ATOM 918 C CA . ASN A 1 126 ? -4.132 -14.600 0.666 1.00 95.06 126 ASN A CA 1
ATOM 919 C C . ASN A 1 126 ? -3.172 -13.914 -0.332 1.00 95.06 126 ASN A C 1
ATOM 921 O O . ASN A 1 126 ? -3.531 -13.536 -1.448 1.00 95.06 126 ASN A O 1
ATOM 925 N N . MET A 1 127 ? -1.933 -13.697 0.102 1.00 96.62 127 MET A N 1
ATOM 926 C CA . MET A 1 127 ? -0.840 -13.133 -0.676 1.00 96.62 127 MET A CA 1
ATOM 927 C C . MET A 1 127 ? 0.425 -13.959 -0.438 1.00 96.62 127 MET A C 1
ATOM 929 O O . MET A 1 127 ? 0.840 -14.121 0.714 1.00 96.62 127 MET A O 1
ATOM 933 N N . PRO A 1 128 ? 1.104 -14.426 -1.496 1.00 97.56 128 PRO A N 1
ATOM 934 C CA . PRO A 1 128 ? 2.334 -15.177 -1.331 1.00 97.56 128 PRO A CA 1
ATOM 935 C C . PRO A 1 128 ? 3.463 -14.275 -0.809 1.00 97.56 128 PRO A C 1
ATOM 937 O O . PRO A 1 128 ? 3.500 -13.071 -1.067 1.00 97.56 128 PRO A O 1
ATOM 940 N N . THR A 1 129 ? 4.394 -14.872 -0.067 1.00 98.25 129 THR A N 1
ATOM 941 C CA . THR A 1 129 ? 5.641 -14.237 0.382 1.00 98.25 129 THR A CA 1
ATOM 942 C C . THR A 1 129 ? 6.793 -14.861 -0.390 1.00 98.25 129 THR A C 1
ATOM 944 O O . THR A 1 129 ? 7.223 -15.977 -0.083 1.00 98.25 129 THR A O 1
ATOM 947 N N . THR A 1 130 ? 7.279 -14.158 -1.415 1.00 98.31 130 THR A N 1
ATOM 948 C CA . THR A 1 130 ? 8.089 -14.792 -2.471 1.00 98.31 130 THR A CA 1
ATOM 949 C C . THR A 1 130 ? 9.568 -14.414 -2.448 1.00 98.31 130 THR A C 1
ATOM 951 O O . THR A 1 130 ? 10.385 -15.034 -3.131 1.00 98.31 130 THR A O 1
ATOM 954 N N . ALA A 1 131 ? 9.934 -13.358 -1.713 1.00 97.75 131 ALA A N 1
ATOM 955 C CA . ALA A 1 131 ? 11.235 -12.697 -1.827 1.00 97.75 131 ALA A CA 1
ATOM 956 C C . ALA A 1 131 ? 11.627 -12.355 -3.289 1.00 97.75 131 ALA A C 1
ATOM 958 O O . ALA A 1 131 ? 12.818 -12.302 -3.627 1.00 97.75 131 ALA A O 1
ATOM 959 N N . GLY A 1 132 ? 10.632 -12.121 -4.153 1.00 97.25 132 GLY A N 1
ATOM 960 C CA . GLY A 1 132 ? 10.767 -11.889 -5.591 1.00 97.25 132 GLY A CA 1
ATOM 961 C C . GLY A 1 132 ? 11.176 -13.120 -6.419 1.00 97.25 132 GLY A C 1
ATOM 962 O O . GLY A 1 132 ? 11.635 -12.977 -7.559 1.00 97.25 132 GLY A O 1
ATOM 963 N N . ALA A 1 133 ? 11.107 -14.331 -5.862 1.00 97.62 133 ALA A N 1
ATOM 964 C CA . ALA A 1 133 ? 11.589 -15.560 -6.488 1.00 97.62 133 ALA A CA 1
ATOM 965 C C . ALA A 1 133 ? 10.458 -16.444 -7.025 1.00 97.62 133 ALA A C 1
ATOM 967 O O . ALA A 1 133 ? 9.545 -16.807 -6.294 1.00 97.62 133 ALA A O 1
ATOM 968 N N . LEU A 1 134 ? 10.588 -16.891 -8.283 1.00 97.25 134 LEU A N 1
ATOM 969 C CA . LEU A 1 134 ? 9.644 -17.829 -8.912 1.00 97.25 134 LEU A CA 1
ATOM 970 C C . LEU A 1 134 ? 9.483 -19.136 -8.121 1.00 97.25 134 LEU A C 1
ATOM 972 O O . LEU A 1 134 ? 8.402 -19.711 -8.112 1.00 97.25 134 LEU A O 1
ATOM 976 N N . ALA A 1 135 ? 10.540 -19.575 -7.432 1.00 97.69 135 ALA A N 1
ATOM 977 C CA . ALA A 1 135 ? 10.518 -20.765 -6.582 1.00 97.69 135 ALA A CA 1
ATOM 978 C C . ALA A 1 135 ? 9.521 -20.665 -5.412 1.00 97.69 135 ALA A C 1
ATOM 980 O O . ALA A 1 135 ? 9.112 -21.689 -4.882 1.00 97.69 135 ALA A O 1
ATOM 981 N N . LEU A 1 136 ? 9.143 -19.447 -5.014 1.00 97.75 136 LEU A N 1
ATOM 982 C CA . LEU A 1 136 ? 8.231 -19.170 -3.906 1.00 97.75 136 LEU A CA 1
ATOM 983 C C . LEU A 1 136 ? 6.944 -18.478 -4.377 1.00 97.75 136 LEU A C 1
ATOM 985 O O . LEU A 1 136 ? 6.246 -17.887 -3.560 1.00 97.75 136 LEU A O 1
ATOM 989 N N . LYS A 1 137 ? 6.628 -18.516 -5.679 1.00 97.56 137 LYS A N 1
ATOM 990 C CA . LYS A 1 137 ? 5.488 -17.778 -6.252 1.00 97.56 137 LYS A CA 1
ATOM 991 C C . LYS A 1 137 ? 4.141 -18.119 -5.591 1.00 97.56 137 LYS A C 1
ATOM 993 O O . LYS A 1 137 ? 3.302 -17.238 -5.475 1.00 97.56 137 LYS A O 1
ATOM 998 N N . ASP A 1 138 ? 3.994 -19.355 -5.113 1.00 97.00 138 ASP A N 1
ATOM 999 C CA . ASP A 1 138 ? 2.778 -19.878 -4.476 1.00 97.00 138 ASP A CA 1
ATOM 1000 C C . ASP A 1 138 ? 2.962 -20.073 -2.952 1.00 97.00 138 ASP A C 1
ATOM 1002 O O . ASP A 1 138 ? 2.199 -20.789 -2.310 1.00 97.00 138 ASP A O 1
ATOM 1006 N N . ASN A 1 139 ? 3.999 -19.471 -2.351 1.00 97.44 139 ASN A N 1
ATOM 1007 C CA . ASN A 1 139 ? 4.310 -19.620 -0.926 1.00 97.44 139 ASN A CA 1
ATOM 1008 C C . ASN A 1 139 ? 3.413 -18.724 -0.056 1.00 97.44 139 ASN A C 1
ATOM 1010 O O . ASN A 1 139 ? 3.824 -17.638 0.367 1.00 97.44 139 ASN A O 1
ATOM 1014 N N . VAL A 1 140 ? 2.186 -19.173 0.199 1.00 96.19 140 VAL A N 1
ATOM 1015 C CA . VAL A 1 140 ? 1.261 -18.571 1.172 1.00 96.19 140 VAL A CA 1
ATOM 1016 C C . VAL A 1 140 ? 1.500 -19.209 2.542 1.00 96.19 140 VAL A C 1
ATOM 1018 O O . VAL A 1 140 ? 1.610 -20.426 2.652 1.00 96.19 140 VAL A O 1
ATOM 1021 N N . THR A 1 141 ? 1.667 -18.385 3.580 1.00 91.56 141 THR A N 1
ATOM 1022 C CA . THR A 1 141 ? 2.151 -18.842 4.897 1.00 91.56 141 THR A CA 1
ATOM 1023 C C . THR A 1 141 ? 1.067 -18.973 5.963 1.00 91.56 141 THR A C 1
ATOM 1025 O O . THR A 1 141 ? 1.369 -19.475 7.044 1.00 91.56 141 THR A O 1
ATOM 1028 N N . ASP A 1 142 ? -0.145 -18.476 5.696 1.00 93.50 142 ASP A N 1
ATOM 1029 C CA . ASP A 1 142 ? -1.314 -18.504 6.595 1.00 93.50 142 ASP A CA 1
ATOM 1030 C C . ASP A 1 142 ? -1.040 -17.993 8.023 1.00 93.50 142 ASP A C 1
ATOM 1032 O O . ASP A 1 142 ? -1.702 -18.362 8.993 1.00 93.50 142 ASP A O 1
ATOM 1036 N N . ARG A 1 143 ? -0.028 -17.131 8.174 1.00 95.94 143 ARG A N 1
ATOM 1037 C CA . ARG A 1 143 ? 0.372 -16.547 9.455 1.00 95.94 143 ARG A CA 1
ATOM 1038 C C . ARG A 1 143 ? 0.942 -15.155 9.280 1.00 95.94 143 ARG A C 1
ATOM 1040 O O . ARG A 1 143 ? 1.690 -14.879 8.342 1.00 95.94 143 ARG A O 1
ATOM 1047 N N . ASP A 1 144 ? 0.673 -14.307 10.258 1.00 97.88 144 ASP A N 1
ATOM 1048 C CA . ASP A 1 144 ? 1.346 -13.025 10.367 1.00 97.88 144 ASP A CA 1
ATOM 1049 C C . ASP A 1 144 ? 2.722 -13.182 11.012 1.00 97.88 144 ASP A C 1
ATOM 1051 O O . ASP A 1 144 ? 2.895 -13.853 12.032 1.00 97.88 144 ASP A O 1
ATOM 1055 N N . SER A 1 145 ? 3.711 -12.481 10.458 1.00 98.06 145 SER A N 1
ATOM 1056 C CA . SER A 1 145 ? 4.938 -12.215 11.209 1.00 98.06 145 SER A CA 1
ATOM 1057 C C . SER A 1 145 ? 4.632 -11.346 12.446 1.00 98.06 145 SER A C 1
ATOM 1059 O O . SER A 1 145 ? 3.684 -10.557 12.417 1.00 98.06 145 SER A O 1
ATOM 1061 N N . PRO A 1 146 ? 5.459 -11.377 13.514 1.00 98.31 146 PRO A N 1
ATOM 1062 C CA . PRO A 1 146 ? 5.224 -10.559 14.712 1.00 98.31 146 PRO A CA 1
ATOM 1063 C C . PRO A 1 146 ? 5.093 -9.054 14.431 1.00 98.31 146 PRO A C 1
ATOM 1065 O O . PRO A 1 146 ? 4.363 -8.346 15.120 1.00 98.31 146 PRO A O 1
ATOM 1068 N N . LEU A 1 147 ? 5.784 -8.563 13.395 1.00 98.00 147 LEU A N 1
ATOM 1069 C CA . LEU A 1 147 ? 5.647 -7.189 12.916 1.00 98.00 147 LEU A CA 1
ATOM 1070 C C . LEU A 1 147 ? 4.231 -6.919 12.397 1.00 98.00 147 LEU A C 1
ATOM 1072 O O . LEU A 1 147 ? 3.626 -5.921 12.773 1.00 98.00 147 LEU A O 1
ATOM 1076 N N . VAL A 1 148 ? 3.722 -7.788 11.524 1.00 98.44 148 VAL A N 1
ATOM 1077 C CA . VAL A 1 148 ? 2.398 -7.623 10.914 1.00 98.44 148 VAL A CA 1
ATOM 1078 C C . VAL A 1 148 ? 1.303 -7.760 11.963 1.00 98.44 148 VAL A C 1
ATOM 1080 O O . VAL A 1 148 ? 0.408 -6.921 11.996 1.00 98.44 148 VAL A O 1
ATOM 1083 N N . ALA A 1 149 ? 1.428 -8.728 12.873 1.00 98.31 149 ALA A N 1
ATOM 1084 C CA . ALA A 1 149 ? 0.506 -8.880 13.994 1.00 98.31 149 ALA A CA 1
ATOM 1085 C C . ALA A 1 149 ? 0.422 -7.590 14.833 1.00 98.31 149 ALA A C 1
ATOM 1087 O O . ALA A 1 149 ? -0.671 -7.130 15.154 1.00 98.31 149 ALA A O 1
ATOM 1088 N N . GLY A 1 150 ? 1.564 -6.951 15.118 1.00 98.38 150 GLY A N 1
ATOM 1089 C CA . GLY A 1 150 ? 1.599 -5.659 15.810 1.00 98.38 150 GLY A CA 1
ATOM 1090 C C . GLY A 1 150 ? 0.963 -4.514 15.014 1.00 98.38 150 GLY A C 1
ATOM 1091 O O . GLY A 1 150 ? 0.244 -3.702 15.586 1.00 98.38 150 GLY A O 1
ATOM 1092 N N . LEU A 1 151 ? 1.181 -4.452 13.694 1.00 98.31 151 LEU A N 1
ATOM 1093 C CA . LEU A 1 151 ? 0.539 -3.446 12.836 1.00 98.31 151 LEU A CA 1
ATOM 1094 C C . LEU A 1 151 ? -0.989 -3.602 12.827 1.00 98.31 151 LEU A C 1
ATOM 1096 O O . LEU A 1 151 ? -1.705 -2.610 12.953 1.00 98.31 151 LEU A O 1
ATOM 1100 N N . ARG A 1 152 ? -1.488 -4.839 12.724 1.00 97.38 152 ARG A N 1
ATOM 1101 C CA . ARG A 1 152 ? -2.927 -5.136 12.754 1.00 97.38 152 ARG A CA 1
ATOM 1102 C C . ARG A 1 152 ? -3.557 -4.872 14.112 1.00 97.38 152 ARG A C 1
ATOM 1104 O O . ARG A 1 152 ? -4.674 -4.368 14.156 1.00 97.38 152 ARG A O 1
ATOM 1111 N N . ALA A 1 153 ? -2.849 -5.172 15.200 1.00 97.50 153 ALA A N 1
ATOM 1112 C CA . ALA A 1 153 ? -3.311 -4.867 16.553 1.00 97.50 153 ALA A CA 1
ATOM 1113 C C . ALA A 1 153 ? -3.563 -3.361 16.745 1.00 97.50 153 ALA A C 1
ATOM 1115 O O . ALA A 1 153 ? -4.500 -2.976 17.435 1.00 97.50 153 ALA A O 1
ATOM 1116 N N . GLU A 1 154 ? -2.782 -2.514 16.070 1.00 97.88 154 GLU A N 1
ATOM 1117 C CA . GLU A 1 154 ? -2.971 -1.060 16.048 1.00 97.88 154 GLU A CA 1
ATOM 1118 C C . GLU A 1 154 ? -3.949 -0.579 14.958 1.00 97.88 154 GLU A C 1
ATOM 1120 O O . GLU A 1 154 ? -4.119 0.626 14.781 1.00 97.88 154 GLU A O 1
ATOM 1125 N N . GLY A 1 155 ? -4.608 -1.491 14.235 1.00 97.62 155 GLY A N 1
ATOM 1126 C CA . GLY A 1 155 ? -5.650 -1.183 13.253 1.00 97.62 155 GLY A CA 1
ATOM 1127 C C . GLY A 1 155 ? -5.157 -0.829 11.847 1.00 97.62 155 GLY A C 1
ATOM 1128 O O . GLY A 1 155 ? -5.922 -0.243 11.084 1.00 97.62 155 GLY A O 1
ATOM 1129 N N . ALA A 1 156 ? -3.915 -1.164 11.486 1.00 98.44 156 ALA A N 1
ATOM 1130 C CA . ALA A 1 156 ? -3.411 -0.934 10.132 1.00 98.44 156 ALA A CA 1
ATOM 1131 C C . ALA A 1 156 ? -4.013 -1.908 9.105 1.00 98.44 156 ALA A C 1
ATOM 1133 O O . ALA A 1 156 ? -4.219 -3.092 9.384 1.00 98.44 156 ALA A O 1
ATOM 1134 N N . ILE A 1 157 ? -4.194 -1.425 7.877 1.00 98.56 157 ILE A N 1
ATOM 1135 C CA . ILE A 1 157 ? -4.624 -2.216 6.722 1.00 98.56 157 ILE A CA 1
ATOM 1136 C C . ILE A 1 157 ? -3.387 -2.634 5.939 1.00 98.56 157 ILE A C 1
ATOM 1138 O O . ILE A 1 157 ? -2.598 -1.795 5.504 1.00 98.56 157 ILE A O 1
ATOM 1142 N N . ILE A 1 158 ? -3.214 -3.932 5.711 1.00 98.56 158 ILE A N 1
ATOM 1143 C CA . ILE A 1 158 ? -2.153 -4.418 4.829 1.00 98.56 158 ILE A CA 1
ATOM 1144 C C . ILE A 1 158 ? -2.646 -4.320 3.386 1.00 98.56 158 ILE A C 1
ATOM 1146 O O . ILE A 1 158 ? -3.447 -5.136 2.942 1.00 98.56 158 ILE A O 1
ATOM 1150 N N . LEU A 1 159 ? -2.159 -3.317 2.655 1.00 98.69 159 LEU A N 1
ATOM 1151 C CA . LEU A 1 159 ? -2.577 -3.024 1.280 1.00 98.69 159 LEU A CA 1
ATOM 1152 C C . LEU A 1 159 ? -2.024 -4.038 0.269 1.00 98.69 159 LEU A C 1
ATOM 1154 O O . LEU A 1 159 ? -2.627 -4.294 -0.769 1.00 98.69 159 LEU A O 1
ATOM 1158 N N . GLY A 1 160 ? -0.846 -4.592 0.550 1.00 98.50 160 GLY A N 1
ATOM 1159 C CA . GLY A 1 160 ? -0.137 -5.451 -0.387 1.00 98.50 160 GLY A CA 1
ATOM 1160 C C . GLY A 1 160 ? 1.340 -5.635 -0.055 1.00 98.50 160 GLY A C 1
ATOM 1161 O O . GLY A 1 160 ? 1.834 -5.234 1.006 1.00 98.50 160 GLY A O 1
ATOM 1162 N N . LYS A 1 161 ? 2.060 -6.219 -1.009 1.00 98.56 161 LYS A N 1
ATOM 1163 C CA . LYS A 1 161 ? 3.495 -6.488 -0.970 1.00 98.56 161 LYS A CA 1
ATOM 1164 C C . LYS A 1 161 ? 4.219 -5.673 -2.039 1.00 98.56 161 LYS A C 1
ATOM 1166 O O . LYS A 1 161 ? 3.794 -5.601 -3.188 1.00 98.56 161 LYS A O 1
ATOM 1171 N N . THR A 1 162 ? 5.353 -5.095 -1.675 1.00 98.69 162 THR A N 1
ATOM 1172 C CA . THR A 1 162 ? 6.265 -4.375 -2.568 1.00 98.69 162 THR A CA 1
ATOM 1173 C C . THR A 1 162 ? 7.282 -5.315 -3.181 1.00 98.69 162 THR A C 1
ATOM 1175 O O . THR A 1 162 ? 7.765 -6.249 -2.534 1.00 98.69 162 THR A O 1
ATOM 1178 N N . ASN A 1 163 ? 7.642 -5.013 -4.424 1.00 98.12 163 ASN A N 1
ATOM 1179 C CA . ASN A 1 163 ? 8.743 -5.649 -5.120 1.00 98.12 163 ASN A CA 1
ATOM 1180 C C . ASN A 1 163 ? 10.084 -5.312 -4.432 1.00 98.12 163 ASN A C 1
ATOM 1182 O O . ASN A 1 163 ? 10.209 -4.378 -3.633 1.00 98.12 163 ASN A O 1
ATOM 1186 N N . LEU A 1 164 ? 11.113 -6.103 -4.713 1.00 97.50 164 LEU A N 1
ATOM 1187 C CA . LEU A 1 164 ? 12.436 -5.985 -4.111 1.00 97.50 164 LEU A CA 1
ATOM 1188 C C . LEU A 1 164 ? 13.511 -6.520 -5.051 1.00 97.50 164 LEU A C 1
ATOM 1190 O O . LEU A 1 164 ? 13.225 -7.292 -5.956 1.00 97.50 164 LEU A O 1
ATOM 1194 N N . SER A 1 165 ? 14.779 -6.228 -4.754 1.00 97.12 165 SER A N 1
ATOM 1195 C CA . SER A 1 165 ? 15.869 -7.059 -5.272 1.00 97.12 165 SER A CA 1
ATOM 1196 C C . SER A 1 165 ? 15.693 -8.489 -4.772 1.00 97.12 165 SER A C 1
ATOM 1198 O O . SER A 1 165 ? 15.688 -8.718 -3.555 1.00 97.12 165 SER A O 1
ATOM 1200 N N . GLN A 1 166 ? 15.576 -9.435 -5.699 1.00 97.44 166 GLN A N 1
ATOM 1201 C CA . GLN A 1 166 ? 15.341 -10.846 -5.400 1.00 97.44 166 GLN A CA 1
ATOM 1202 C C . GLN A 1 166 ? 16.302 -11.391 -4.330 1.00 97.44 166 GLN A C 1
ATOM 1204 O O . GLN A 1 166 ? 17.491 -11.050 -4.319 1.00 97.44 166 GLN A O 1
ATOM 1209 N N . TRP A 1 167 ? 15.783 -12.227 -3.423 1.00 96.56 167 TRP A N 1
ATOM 1210 C CA . TRP A 1 167 ? 16.516 -12.772 -2.265 1.00 96.56 167 TRP A CA 1
ATOM 1211 C C . TRP A 1 167 ? 17.185 -11.701 -1.405 1.00 96.56 167 TRP A C 1
ATOM 1213 O O . TRP A 1 167 ? 18.300 -11.872 -0.913 1.00 96.56 167 TRP A O 1
ATOM 1223 N N . ALA A 1 168 ? 16.535 -10.543 -1.285 1.00 96.19 168 ALA A N 1
ATOM 1224 C CA . ALA A 1 168 ? 17.097 -9.381 -0.615 1.00 96.19 168 ALA A CA 1
ATOM 1225 C C . ALA A 1 168 ? 18.537 -9.060 -1.078 1.00 96.19 168 ALA A C 1
ATOM 1227 O O . ALA A 1 168 ? 19.388 -8.659 -0.277 1.00 96.19 168 ALA A O 1
ATOM 1228 N N . ASN A 1 169 ? 18.777 -9.158 -2.390 1.00 95.00 169 ASN A N 1
ATOM 1229 C CA . ASN A 1 169 ? 20.054 -8.855 -3.035 1.00 95.00 169 ASN A CA 1
ATOM 1230 C C . ASN A 1 169 ? 21.216 -9.763 -2.590 1.00 95.00 169 ASN A C 1
ATOM 1232 O O . ASN A 1 169 ? 22.381 -9.379 -2.706 1.00 95.00 169 ASN A O 1
ATOM 1236 N N . PHE A 1 170 ? 20.911 -10.960 -2.081 1.00 94.75 170 PHE A N 1
ATOM 1237 C CA . PHE A 1 170 ? 21.887 -11.967 -1.660 1.00 94.75 170 PHE A CA 1
ATOM 1238 C C . PHE A 1 170 ? 21.922 -13.164 -2.623 1.00 94.75 170 PHE A C 1
ATOM 1240 O O . PHE A 1 170 ? 21.978 -14.318 -2.215 1.00 94.75 170 PHE A O 1
ATOM 1247 N N . ARG A 1 171 ? 21.852 -12.870 -3.929 1.00 91.31 171 ARG A N 1
ATOM 1248 C CA . ARG A 1 171 ? 21.800 -13.868 -5.013 1.00 91.31 171 ARG A CA 1
ATOM 1249 C C . ARG A 1 171 ? 23.050 -13.891 -5.896 1.00 91.31 171 ARG A C 1
ATOM 1251 O O . ARG A 1 171 ? 23.409 -14.937 -6.416 1.00 91.31 171 ARG A O 1
ATOM 1258 N N . SER A 1 172 ? 23.678 -12.737 -6.126 1.00 92.19 172 SER A N 1
ATOM 1259 C CA . SER A 1 172 ? 24.834 -12.595 -7.021 1.00 92.19 172 SER A CA 1
ATOM 1260 C C . SER A 1 172 ? 25.666 -11.366 -6.648 1.00 92.19 172 SER A C 1
ATOM 1262 O O . SER A 1 172 ? 25.134 -10.394 -6.113 1.00 92.19 172 SER A O 1
ATOM 1264 N N . ASN A 1 173 ? 26.959 -11.387 -6.982 1.00 89.06 173 ASN A N 1
ATOM 1265 C CA . ASN A 1 173 ? 27.851 -10.227 -6.882 1.00 89.06 173 ASN A CA 1
ATOM 1266 C C . ASN A 1 173 ? 27.593 -9.167 -7.971 1.00 89.06 173 ASN A C 1
ATOM 1268 O O . ASN A 1 173 ? 27.993 -8.019 -7.803 1.00 89.06 173 ASN A O 1
ATOM 1272 N N . SER A 1 174 ? 26.907 -9.538 -9.054 1.00 91.25 174 SER A N 1
ATOM 1273 C CA . SER A 1 174 ? 26.504 -8.674 -10.174 1.00 91.25 174 SER A CA 1
ATOM 1274 C C . SER A 1 174 ? 24.979 -8.497 -10.239 1.00 91.25 174 SER A C 1
ATOM 1276 O O . SER A 1 174 ? 24.374 -8.459 -11.307 1.00 91.25 174 SER A O 1
ATOM 1278 N N . SER A 1 175 ? 24.326 -8.442 -9.077 1.00 91.00 175 SER A N 1
ATOM 1279 C CA . SER A 1 175 ? 22.876 -8.260 -8.955 1.00 91.00 175 SER A CA 1
ATOM 1280 C C . SER A 1 175 ? 22.406 -6.881 -9.433 1.00 91.00 175 SER A C 1
ATOM 1282 O O . SER A 1 175 ? 23.059 -5.875 -9.153 1.00 91.00 175 SER A O 1
ATOM 1284 N N . MET A 1 176 ? 21.214 -6.823 -10.028 1.00 90.81 176 MET A N 1
ATOM 1285 C CA . MET A 1 176 ? 20.516 -5.575 -10.345 1.00 90.81 176 MET A CA 1
ATOM 1286 C C . MET A 1 176 ? 19.573 -5.182 -9.202 1.00 90.81 176 MET A C 1
ATOM 1288 O O . MET A 1 176 ? 18.693 -5.950 -8.808 1.00 90.81 176 MET A O 1
ATOM 1292 N N . SER A 1 177 ? 19.762 -3.985 -8.652 1.00 93.12 177 SER A N 1
ATOM 1293 C CA . SER A 1 177 ? 18.911 -3.449 -7.588 1.00 93.12 177 SER A CA 1
ATOM 1294 C C . SER A 1 177 ? 17.487 -3.184 -8.080 1.00 93.12 177 SER A C 1
ATOM 1296 O O . SER A 1 177 ? 17.295 -2.587 -9.134 1.00 93.12 177 SER A O 1
ATOM 1298 N N . GLY A 1 178 ? 16.490 -3.610 -7.304 1.00 92.50 178 GLY A N 1
ATOM 1299 C CA . GLY A 1 178 ? 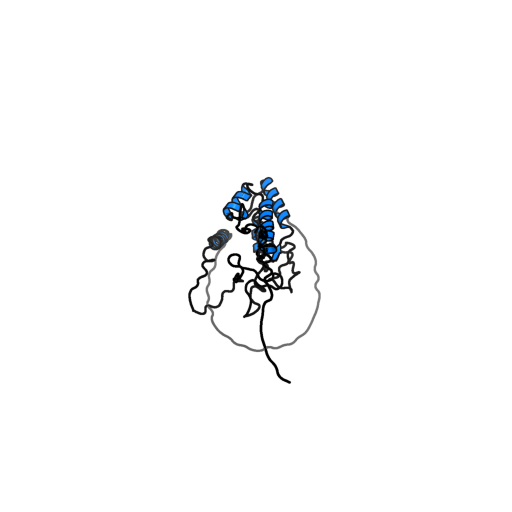15.076 -3.483 -7.655 1.00 92.50 178 GLY A CA 1
ATOM 1300 C C . GLY A 1 178 ? 14.581 -4.513 -8.671 1.00 92.50 178 GLY A C 1
ATOM 1301 O O . GLY A 1 178 ? 13.400 -4.488 -8.992 1.00 92.50 178 GLY A O 1
ATOM 1302 N N . TRP A 1 179 ? 15.438 -5.416 -9.162 1.00 97.44 179 TRP A N 1
ATOM 1303 C CA . TRP A 1 179 ? 15.012 -6.487 -10.058 1.00 97.44 179 TRP A CA 1
ATOM 1304 C C . TRP A 1 179 ? 14.601 -7.749 -9.293 1.00 97.44 179 TRP A C 1
ATOM 1306 O O . TRP A 1 179 ? 15.342 -8.243 -8.430 1.00 97.44 179 TRP A O 1
ATOM 1316 N N . SER A 1 180 ? 13.471 -8.332 -9.686 1.00 97.50 180 SER A N 1
ATOM 1317 C CA . SER A 1 180 ? 13.088 -9.693 -9.326 1.00 97.50 180 SER A CA 1
ATOM 1318 C C . SER A 1 180 ? 12.478 -10.459 -10.496 1.00 97.50 180 SER A C 1
ATOM 1320 O O . SER A 1 180 ? 11.979 -9.866 -11.448 1.00 97.50 180 SER A O 1
ATOM 1322 N N . ALA A 1 181 ? 12.521 -11.793 -10.433 1.00 97.25 181 ALA A N 1
ATOM 1323 C CA . ALA A 1 181 ? 11.974 -12.629 -11.502 1.00 97.25 181 ALA A CA 1
ATOM 1324 C C . ALA A 1 181 ? 10.441 -12.552 -11.583 1.00 97.25 181 ALA A C 1
ATOM 1326 O O . ALA A 1 181 ? 9.891 -12.698 -12.666 1.00 97.25 181 ALA A O 1
ATOM 1327 N N . LEU A 1 182 ? 9.767 -12.329 -10.450 1.00 97.19 182 LEU A N 1
ATOM 1328 C CA . LEU A 1 182 ? 8.309 -12.200 -10.396 1.00 97.19 182 LEU A CA 1
ATOM 1329 C C . LEU A 1 182 ? 7.827 -10.781 -10.711 1.00 97.19 182 LEU A C 1
ATOM 1331 O O . LEU A 1 182 ? 6.836 -10.616 -11.411 1.00 97.19 182 LEU A O 1
ATOM 1335 N N . GLY A 1 183 ? 8.513 -9.763 -10.188 1.00 95.44 183 GLY A N 1
ATOM 1336 C CA . GLY A 1 183 ? 8.052 -8.374 -10.254 1.00 95.44 183 GLY A CA 1
ATOM 1337 C C . GLY A 1 183 ? 8.711 -7.515 -11.322 1.00 95.44 183 GLY A C 1
ATOM 1338 O O . GLY A 1 183 ? 8.351 -6.351 -11.453 1.00 95.44 183 GLY A O 1
ATOM 1339 N N . GLY A 1 184 ? 9.705 -8.036 -12.041 1.00 96.75 184 GLY A N 1
ATOM 1340 C CA . GLY A 1 184 ? 10.482 -7.240 -12.985 1.00 96.75 184 GLY A CA 1
ATOM 1341 C C . GLY A 1 184 ? 11.377 -6.209 -12.291 1.00 96.75 184 GLY A C 1
ATOM 1342 O O . GLY A 1 184 ? 11.842 -6.424 -11.168 1.00 96.75 184 GLY A O 1
ATOM 1343 N N . GLN A 1 185 ? 11.663 -5.109 -12.988 1.00 97.19 185 GLN A N 1
ATOM 1344 C CA . GLN A 1 185 ? 12.580 -4.056 -12.553 1.00 97.19 185 GLN A CA 1
ATOM 1345 C C . GLN A 1 185 ? 11.803 -2.861 -12.002 1.00 97.19 185 GLN A C 1
ATOM 1347 O O . GLN A 1 185 ? 11.212 -2.096 -12.763 1.00 97.19 185 GLN A O 1
ATOM 1352 N N . VAL A 1 186 ? 11.917 -2.633 -10.692 1.00 96.81 186 VAL A N 1
ATOM 1353 C CA . VAL A 1 186 ? 11.437 -1.397 -10.060 1.00 96.81 186 VAL A CA 1
ATOM 1354 C C . VAL A 1 186 ? 12.139 -0.186 -10.682 1.00 96.81 186 VAL A C 1
ATOM 1356 O O . VAL A 1 186 ? 13.362 -0.199 -10.855 1.00 96.81 186 VAL A O 1
ATOM 1359 N N . ARG A 1 187 ? 11.397 0.884 -10.972 1.00 94.62 187 ARG A N 1
ATOM 1360 C CA . ARG A 1 187 ? 11.940 2.149 -11.497 1.00 94.62 187 ARG A CA 1
ATOM 1361 C C . ARG A 1 187 ? 11.916 3.251 -10.443 1.00 94.62 187 ARG A C 1
ATOM 1363 O O . ARG A 1 187 ? 11.031 3.299 -9.594 1.00 94.62 187 ARG A O 1
ATOM 1370 N N . ASN A 1 188 ? 12.900 4.146 -10.491 1.00 93.88 188 ASN A N 1
ATOM 1371 C CA . ASN A 1 188 ? 12.956 5.295 -9.592 1.00 93.88 188 ASN A CA 1
ATOM 1372 C C . ASN A 1 188 ? 11.933 6.367 -10.034 1.00 93.88 188 ASN A C 1
ATOM 1374 O O . ASN A 1 188 ? 12.041 6.853 -11.158 1.00 93.88 188 ASN A O 1
ATOM 1378 N N . PRO A 1 189 ? 10.979 6.784 -9.176 1.00 92.56 189 PRO A N 1
ATOM 1379 C CA . PRO A 1 189 ? 9.917 7.719 -9.560 1.00 92.56 189 PRO A CA 1
ATOM 1380 C C . PRO A 1 189 ? 10.408 9.139 -9.883 1.00 92.56 189 PRO A C 1
ATOM 1382 O O . PRO A 1 189 ? 9.674 9.896 -10.508 1.00 92.56 189 PRO A O 1
ATOM 1385 N N . HIS A 1 190 ? 11.627 9.516 -9.479 1.00 89.06 190 HIS A N 1
ATOM 1386 C CA . HIS A 1 190 ? 12.201 10.823 -9.811 1.00 89.06 190 HIS A CA 1
ATOM 1387 C C . HIS A 1 190 ? 12.848 10.850 -11.198 1.00 89.06 190 HIS A C 1
ATOM 1389 O O . HIS A 1 190 ? 12.781 11.868 -11.876 1.00 89.06 190 HIS A O 1
ATOM 1395 N N . MET A 1 191 ? 13.491 9.749 -11.604 1.00 90.25 191 MET A N 1
ATOM 1396 C CA . MET A 1 191 ? 14.091 9.567 -12.930 1.00 90.25 191 MET A CA 1
ATOM 1397 C C . MET A 1 191 ? 14.056 8.080 -13.293 1.00 90.25 191 MET A C 1
ATOM 1399 O O . MET A 1 191 ? 14.779 7.277 -12.702 1.00 90.25 191 MET A O 1
ATOM 1403 N N . LEU A 1 192 ? 13.203 7.715 -14.254 1.00 89.50 192 LEU A N 1
ATOM 1404 C CA . LEU A 1 192 ? 12.856 6.318 -14.557 1.00 89.50 192 LEU A CA 1
ATOM 1405 C C . LEU A 1 192 ? 14.026 5.490 -15.110 1.00 89.50 192 LEU A C 1
ATOM 1407 O O . LEU A 1 192 ? 14.005 4.264 -15.013 1.00 89.50 192 LEU A O 1
ATOM 1411 N N . ASP A 1 193 ? 15.045 6.150 -15.662 1.00 86.06 193 ASP A N 1
ATOM 1412 C CA . ASP A 1 193 ? 16.286 5.551 -16.163 1.00 86.06 193 ASP A CA 1
ATOM 1413 C C . ASP A 1 193 ? 17.323 5.300 -15.050 1.00 86.06 193 ASP A C 1
ATOM 1415 O O . ASP A 1 193 ? 18.396 4.747 -15.303 1.00 86.06 193 ASP A O 1
ATOM 1419 N N . ARG A 1 194 ? 17.030 5.696 -13.803 1.00 87.62 194 ARG A N 1
ATOM 1420 C CA . ARG A 1 194 ? 17.924 5.512 -12.657 1.00 87.62 194 ARG A CA 1
ATOM 1421 C C . ARG A 1 194 ? 17.508 4.359 -11.767 1.00 87.62 194 ARG A C 1
ATOM 1423 O O . ARG A 1 194 ? 16.340 4.031 -11.578 1.00 87.62 194 ARG A O 1
ATOM 1430 N N . ASN A 1 195 ? 18.531 3.775 -11.156 1.00 81.44 195 ASN A N 1
ATOM 1431 C CA . ASN A 1 195 ? 18.400 2.679 -10.214 1.00 81.44 195 ASN A CA 1
ATOM 1432 C C . ASN A 1 195 ? 17.579 3.120 -8.974 1.00 81.44 195 ASN A C 1
ATOM 1434 O O . ASN A 1 195 ? 17.896 4.160 -8.383 1.00 81.44 195 ASN A O 1
ATOM 1438 N N . PRO A 1 196 ? 16.569 2.341 -8.535 1.00 82.56 196 PRO A N 1
ATOM 1439 C CA . PRO A 1 196 ? 15.824 2.592 -7.292 1.00 82.56 196 PRO A CA 1
ATOM 1440 C C . PRO A 1 196 ? 16.623 2.273 -6.009 1.00 82.56 196 PRO A C 1
ATOM 1442 O O . PRO A 1 196 ? 16.153 2.531 -4.902 1.00 82.56 196 PRO A O 1
ATOM 1445 N N . CYS A 1 197 ? 17.841 1.736 -6.147 1.00 86.00 197 CYS A N 1
ATOM 1446 C CA . CYS A 1 197 ? 18.708 1.207 -5.094 1.00 86.00 197 CYS A CA 1
ATOM 1447 C C . CYS A 1 197 ? 18.119 -0.041 -4.400 1.00 86.00 197 CYS A C 1
ATOM 1449 O O . CYS A 1 197 ? 17.090 -0.593 -4.781 1.00 86.00 197 CYS A O 1
ATOM 1451 N N . GLY A 1 198 ? 18.823 -0.540 -3.384 1.00 76.12 198 GLY A N 1
ATOM 1452 C CA . GLY A 1 198 ? 18.376 -1.639 -2.538 1.00 76.12 198 GLY A CA 1
ATOM 1453 C C . GLY A 1 198 ? 18.631 -3.048 -3.094 1.00 76.12 198 GLY A C 1
ATOM 1454 O O . GLY A 1 198 ? 19.292 -3.247 -4.110 1.00 76.12 198 GLY A O 1
ATOM 1455 N N . SER A 1 199 ? 18.154 -4.081 -2.401 1.00 50.72 199 SER A N 1
ATOM 1456 C CA . SER A 1 199 ? 17.635 -4.032 -1.028 1.00 50.72 199 SER A CA 1
ATOM 1457 C C . SER A 1 199 ? 18.750 -3.704 -0.036 1.00 50.72 199 SER A C 1
ATOM 1459 O O . SER A 1 199 ? 19.920 -3.834 -0.373 1.00 50.72 199 SER A O 1
ATOM 1461 N N . ARG A 1 200 ? 18.400 -3.242 1.173 1.00 39.31 200 ARG A N 1
ATOM 1462 C CA . ARG A 1 200 ? 19.343 -2.803 2.220 1.00 39.31 200 ARG A CA 1
ATOM 1463 C C . ARG A 1 200 ? 20.507 -3.793 2.418 1.00 39.31 200 ARG A C 1
ATOM 1465 O O . ARG A 1 200 ? 20.430 -4.688 3.250 1.00 39.31 200 ARG A O 1
ATOM 1472 N N . ARG A 1 201 ? 21.602 -3.595 1.685 1.00 30.58 201 ARG A N 1
ATOM 1473 C CA . ARG A 1 201 ? 22.886 -4.257 1.884 1.00 30.58 201 ARG A CA 1
ATOM 1474 C C . ARG A 1 201 ? 23.807 -3.215 2.489 1.00 30.58 201 ARG A C 1
ATOM 1476 O O . ARG A 1 201 ? 24.114 -2.207 1.858 1.00 30.58 201 ARG A O 1
ATOM 1483 N N . ARG A 1 202 ? 24.261 -3.451 3.719 1.00 30.11 202 ARG A N 1
ATOM 1484 C CA . ARG A 1 202 ? 25.416 -2.732 4.254 1.00 30.11 202 ARG A CA 1
ATOM 1485 C C . ARG A 1 202 ? 26.630 -3.228 3.471 1.00 30.11 202 ARG A C 1
ATOM 1487 O O . ARG A 1 202 ? 27.114 -4.324 3.732 1.00 30.11 202 ARG A O 1
ATOM 1494 N N . LEU A 1 203 ? 27.075 -2.478 2.465 1.00 31.84 203 LEU A N 1
ATOM 1495 C CA . LEU A 1 203 ? 28.335 -2.785 1.789 1.00 31.84 203 LEU A CA 1
ATOM 1496 C C . LEU A 1 203 ? 29.489 -2.691 2.810 1.00 31.84 203 LEU A C 1
ATOM 1498 O O . LEU A 1 203 ? 29.464 -1.796 3.666 1.00 31.84 203 LEU A O 1
ATOM 1502 N N . PRO A 1 204 ? 30.496 -3.585 2.756 1.00 31.78 204 PRO A N 1
ATOM 1503 C CA . PRO A 1 204 ? 31.726 -3.417 3.519 1.00 31.78 204 PRO A CA 1
ATOM 1504 C C . PRO A 1 204 ? 32.349 -2.061 3.189 1.00 31.78 204 PRO A C 1
ATOM 1506 O O . PRO A 1 204 ? 32.432 -1.669 2.024 1.00 31.78 204 PRO A O 1
ATOM 1509 N N . ARG A 1 205 ? 32.775 -1.331 4.221 1.00 32.69 205 ARG A N 1
ATOM 1510 C CA . ARG A 1 205 ? 33.389 -0.008 4.078 1.00 32.69 205 ARG A CA 1
ATOM 1511 C C . ARG A 1 205 ? 34.744 -0.162 3.380 1.00 32.69 205 ARG A C 1
ATOM 1513 O O . ARG A 1 205 ? 35.736 -0.421 4.048 1.00 32.69 205 ARG A O 1
ATOM 1520 N N . ARG A 1 206 ? 34.805 0.012 2.059 1.00 37.97 206 ARG A N 1
ATOM 1521 C CA . ARG A 1 206 ? 36.062 0.361 1.384 1.00 37.97 206 ARG A CA 1
ATOM 1522 C C . ARG A 1 206 ? 36.125 1.878 1.286 1.00 37.97 206 ARG A C 1
ATOM 1524 O O . ARG A 1 206 ? 35.201 2.516 0.787 1.00 37.97 206 ARG A O 1
ATOM 1531 N N . GLY A 1 207 ? 37.154 2.444 1.907 1.00 40.38 207 GLY A N 1
ATOM 1532 C CA . GLY A 1 207 ? 37.309 3.877 2.086 1.00 40.38 207 GLY A CA 1
ATOM 1533 C C . GLY A 1 207 ? 37.604 4.573 0.770 1.00 40.38 207 GLY A C 1
ATOM 1534 O O . GLY A 1 207 ? 38.751 4.612 0.371 1.00 40.38 207 GLY A O 1
ATOM 1535 N N . HIS A 1 208 ? 36.586 5.158 0.148 1.00 35.38 208 HIS A N 1
ATOM 1536 C CA . HIS A 1 208 ?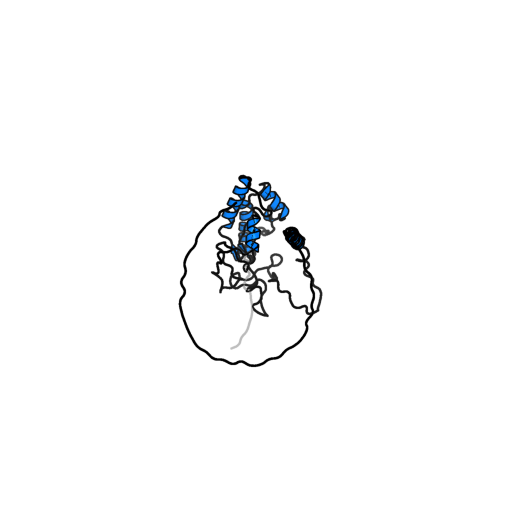 36.719 6.313 -0.735 1.00 35.38 208 HIS A CA 1
ATOM 1537 C C . HIS A 1 208 ? 35.414 7.117 -0.708 1.00 35.38 208 HIS A C 1
ATOM 1539 O O . HIS A 1 208 ? 34.333 6.541 -0.743 1.00 35.38 208 HIS A O 1
ATOM 1545 N N . GLY A 1 209 ? 35.549 8.445 -0.604 1.00 34.50 209 GLY A N 1
ATOM 1546 C CA . GLY A 1 209 ? 34.560 9.451 -1.013 1.00 34.50 209 GLY A CA 1
ATOM 1547 C C . GLY A 1 209 ? 33.176 9.391 -0.364 1.00 34.50 209 GLY A C 1
ATOM 1548 O O . GLY A 1 209 ? 32.314 8.607 -0.742 1.00 34.50 209 GLY A O 1
ATOM 1549 N N . ARG A 1 210 ? 32.912 10.301 0.578 1.00 41.38 210 ARG A N 1
ATOM 1550 C CA . ARG A 1 210 ? 31.578 10.512 1.155 1.00 41.38 210 ARG A CA 1
ATOM 1551 C C . ARG A 1 210 ? 30.581 10.989 0.085 1.00 41.38 210 ARG A C 1
ATOM 1553 O O . ARG A 1 210 ? 30.489 12.184 -0.152 1.00 41.38 210 ARG A O 1
ATOM 1560 N N . HIS A 1 211 ? 29.726 10.098 -0.405 1.00 35.34 211 HIS A N 1
ATOM 1561 C CA . HIS A 1 211 ? 28.328 10.443 -0.673 1.00 35.34 211 HIS A CA 1
ATOM 1562 C C . HIS A 1 211 ? 27.467 9.748 0.377 1.00 35.34 211 HIS A C 1
ATOM 1564 O O . HIS A 1 211 ? 27.162 8.559 0.310 1.00 35.34 211 HIS A O 1
ATOM 1570 N N . ARG A 1 212 ? 27.163 10.500 1.437 1.00 29.56 212 ARG A N 1
ATOM 1571 C CA . ARG A 1 212 ? 26.257 10.069 2.498 1.00 29.56 212 ARG A CA 1
ATOM 1572 C C . ARG A 1 212 ? 24.837 10.118 1.935 1.00 29.56 212 ARG A C 1
ATOM 1574 O O . ARG A 1 212 ? 24.354 11.199 1.615 1.00 29.56 212 ARG A O 1
ATOM 1581 N N . ASN A 1 213 ? 24.166 8.973 1.857 1.00 30.53 213 ASN A N 1
ATOM 1582 C CA . ASN A 1 213 ? 22.719 8.934 1.673 1.00 30.53 213 ASN A CA 1
ATOM 1583 C C . ASN A 1 213 ? 22.065 9.486 2.947 1.00 30.53 213 ASN A C 1
ATOM 1585 O O . ASN A 1 213 ? 21.914 8.765 3.928 1.00 30.53 213 ASN A O 1
ATOM 1589 N N . GLN A 1 214 ? 21.687 10.764 2.933 1.00 30.02 214 GLN A N 1
ATOM 1590 C CA . GLN A 1 214 ? 20.963 11.437 4.023 1.00 30.02 214 GLN A CA 1
ATOM 1591 C C . GLN A 1 214 ? 19.502 10.955 4.168 1.00 30.02 214 GLN A C 1
ATOM 1593 O O . GLN A 1 214 ? 18.787 11.389 5.062 1.00 30.02 214 GLN A O 1
ATOM 1598 N N . TRP A 1 215 ? 19.057 10.021 3.323 1.00 31.89 215 TRP A N 1
ATOM 1599 C CA . TRP A 1 215 ? 17.645 9.676 3.144 1.00 31.89 215 TRP A CA 1
ATOM 1600 C C . TRP A 1 215 ? 17.039 8.702 4.167 1.00 31.89 215 TRP A C 1
ATOM 1602 O O . TRP A 1 215 ? 15.834 8.483 4.136 1.00 31.89 215 TRP A O 1
ATOM 1612 N N . LEU A 1 216 ? 17.812 8.119 5.093 1.00 33.16 216 LEU A N 1
ATOM 1613 C CA . LEU A 1 216 ? 17.254 7.218 6.124 1.00 33.16 216 LEU A CA 1
ATOM 1614 C C . LEU A 1 216 ? 17.758 7.465 7.556 1.00 33.16 216 LEU A C 1
ATOM 1616 O O . LEU A 1 216 ? 17.254 6.834 8.484 1.00 33.16 216 LEU A O 1
ATOM 1620 N N . ASP A 1 217 ? 18.668 8.419 7.767 1.00 28.88 217 ASP A N 1
ATOM 1621 C CA . ASP A 1 217 ? 19.152 8.779 9.111 1.00 28.88 217 ASP A CA 1
ATOM 1622 C C . ASP A 1 217 ? 18.300 9.868 9.797 1.00 28.88 217 ASP A C 1
ATOM 1624 O O . ASP A 1 217 ? 18.483 10.144 10.989 1.00 28.88 217 ASP A O 1
ATOM 1628 N N . HIS A 1 218 ? 17.316 10.424 9.078 1.00 30.03 218 HIS A N 1
ATOM 1629 C CA . HIS A 1 218 ? 16.449 11.514 9.536 1.00 30.03 218 HIS A CA 1
ATOM 1630 C C . HIS A 1 218 ? 14.960 11.159 9.603 1.00 30.03 218 HIS A C 1
ATOM 1632 O O . HIS A 1 218 ? 14.131 12.049 9.502 1.00 30.03 218 HIS A O 1
ATOM 1638 N N . LEU A 1 219 ? 14.589 9.895 9.831 1.00 32.97 219 LEU A N 1
ATOM 1639 C CA . LEU A 1 219 ? 13.222 9.576 10.264 1.00 32.97 219 LEU A CA 1
ATOM 1640 C C . LEU A 1 219 ? 13.169 9.598 11.804 1.00 32.97 219 LEU A C 1
ATOM 1642 O O . LEU A 1 219 ? 13.650 8.644 12.428 1.00 32.97 219 LEU A O 1
ATOM 1646 N N . PRO A 1 220 ? 12.569 10.628 12.445 1.00 33.81 220 PRO A N 1
ATOM 1647 C CA . PRO A 1 220 ? 12.367 10.671 13.902 1.00 33.81 220 PRO A CA 1
ATOM 1648 C C . PRO A 1 220 ? 11.629 9.426 14.418 1.00 33.81 220 PRO A C 1
ATOM 1650 O O . PRO A 1 220 ? 11.849 8.969 15.538 1.00 33.81 220 PRO A O 1
ATOM 1653 N N . ILE A 1 221 ? 10.829 8.822 13.540 1.00 44.31 221 ILE A N 1
ATOM 1654 C CA . ILE A 1 221 ? 9.976 7.655 13.756 1.00 44.31 221 ILE A CA 1
ATOM 1655 C C . ILE A 1 221 ? 10.776 6.414 14.180 1.00 44.31 221 ILE A C 1
ATOM 1657 O O . ILE A 1 221 ? 10.404 5.755 15.142 1.00 44.31 221 ILE A O 1
ATOM 1661 N N . GLN A 1 222 ? 11.924 6.108 13.563 1.00 32.25 222 GLN A N 1
ATOM 1662 C CA . GLN A 1 222 ? 12.713 4.914 13.933 1.00 32.25 222 GLN A CA 1
ATOM 1663 C C . GLN A 1 222 ? 13.380 5.027 15.316 1.00 32.25 222 GLN A C 1
ATOM 1665 O O . GLN A 1 222 ? 13.762 4.008 15.905 1.00 32.25 222 GLN A O 1
ATOM 1670 N N . ARG A 1 223 ? 13.554 6.257 15.820 1.00 31.67 223 ARG A N 1
ATOM 1671 C CA . ARG A 1 223 ? 14.089 6.537 17.161 1.00 31.67 223 ARG A CA 1
ATOM 1672 C C . ARG A 1 223 ? 12.971 6.580 18.196 1.00 31.67 223 ARG A C 1
ATOM 1674 O O . ARG A 1 223 ? 13.119 5.991 19.260 1.00 31.67 223 ARG A O 1
ATOM 1681 N N . GLU A 1 224 ? 11.849 7.208 17.865 1.00 34.97 224 GLU A N 1
ATOM 1682 C CA . GLU A 1 224 ? 10.693 7.330 18.754 1.00 34.97 224 GLU A CA 1
ATOM 1683 C C . GLU A 1 224 ? 9.996 5.987 19.001 1.00 34.97 224 GLU A C 1
ATOM 1685 O O . GLU A 1 224 ? 9.686 5.643 20.139 1.00 34.97 224 GLU A O 1
ATOM 1690 N N . TRP A 1 225 ? 9.869 5.156 17.966 1.00 40.84 225 TRP A N 1
ATOM 1691 C CA . TRP A 1 225 ? 9.286 3.818 18.081 1.00 40.84 225 TRP A CA 1
ATOM 1692 C C . TRP A 1 225 ? 10.158 2.874 18.930 1.00 40.84 225 TRP A C 1
ATOM 1694 O O . TRP A 1 225 ? 9.655 2.129 19.769 1.00 40.84 225 TRP A O 1
ATOM 1704 N N . ARG A 1 226 ? 11.493 2.976 18.805 1.00 38.41 226 ARG A N 1
ATOM 1705 C CA . ARG A 1 226 ? 12.449 2.259 19.672 1.00 38.41 226 ARG A CA 1
ATOM 1706 C C . ARG A 1 226 ? 12.349 2.694 21.136 1.00 38.41 226 ARG A C 1
ATOM 1708 O O . ARG A 1 226 ? 12.417 1.842 22.018 1.00 38.41 226 ARG A O 1
ATOM 1715 N N . ARG A 1 227 ? 12.162 3.995 21.388 1.00 37.94 227 ARG A N 1
ATOM 1716 C CA . ARG A 1 227 ? 11.973 4.540 22.741 1.00 37.94 227 ARG A CA 1
ATOM 1717 C C . ARG A 1 227 ? 10.671 4.054 23.378 1.00 37.94 227 ARG A C 1
ATOM 1719 O O . ARG A 1 227 ? 10.687 3.653 24.536 1.00 37.94 227 ARG A O 1
ATOM 1726 N N . ARG A 1 228 ? 9.572 4.002 22.621 1.00 43.19 228 ARG A N 1
ATOM 1727 C CA . ARG A 1 228 ? 8.261 3.551 23.124 1.00 43.19 228 ARG A CA 1
ATOM 1728 C C . ARG A 1 228 ? 8.205 2.052 23.423 1.00 43.19 228 ARG A C 1
ATOM 1730 O O . ARG A 1 228 ? 7.656 1.667 24.450 1.00 43.19 228 ARG A O 1
ATOM 1737 N N . LEU A 1 229 ? 8.860 1.214 22.614 1.00 44.69 229 LEU A N 1
ATOM 1738 C CA . LEU A 1 229 ? 8.997 -0.219 22.914 1.00 44.69 229 LEU A CA 1
ATOM 1739 C C . LEU A 1 229 ? 9.830 -0.502 24.172 1.00 44.69 229 LEU A C 1
ATOM 1741 O O . LEU A 1 229 ? 9.554 -1.461 24.889 1.00 44.69 229 LEU A O 1
ATOM 1745 N N . GLN A 1 230 ? 10.849 0.315 24.448 1.00 44.03 230 GLN A N 1
ATOM 1746 C CA . GLN A 1 230 ? 11.638 0.198 25.678 1.00 44.03 230 GLN A CA 1
ATOM 1747 C C . GLN A 1 230 ? 10.871 0.718 26.902 1.00 44.03 230 GLN A C 1
ATOM 1749 O O . GLN A 1 230 ? 10.956 0.107 27.962 1.00 44.03 230 GLN A O 1
ATOM 1754 N N . ALA A 1 231 ? 10.079 1.783 26.748 1.00 43.03 231 ALA A N 1
ATOM 1755 C CA . ALA A 1 231 ? 9.273 2.359 27.826 1.00 43.03 231 ALA A CA 1
ATOM 1756 C C . ALA A 1 231 ? 8.110 1.455 28.283 1.00 43.03 231 ALA A C 1
ATOM 1758 O O . ALA A 1 231 ? 7.706 1.533 29.441 1.00 43.03 231 ALA A O 1
ATOM 1759 N N . ASN A 1 232 ? 7.598 0.573 27.414 1.00 39.56 232 ASN A N 1
ATOM 1760 C CA . ASN A 1 232 ? 6.491 -0.334 27.745 1.00 39.56 232 ASN A CA 1
ATOM 1761 C C . ASN A 1 232 ? 6.930 -1.684 28.349 1.00 39.56 232 ASN A C 1
ATOM 1763 O O . ASN A 1 232 ? 6.089 -2.526 28.660 1.00 39.56 232 ASN A O 1
ATOM 1767 N N . ARG A 1 233 ? 8.235 -1.900 28.571 1.00 37.91 233 ARG A N 1
ATOM 1768 C CA . ARG A 1 233 ? 8.720 -3.004 29.412 1.00 37.91 233 ARG A CA 1
ATOM 1769 C C . ARG A 1 233 ? 8.671 -2.579 30.880 1.00 37.91 233 ARG A C 1
ATOM 1771 O O . ARG A 1 233 ? 9.672 -2.124 31.425 1.00 37.91 233 ARG A O 1
ATOM 1778 N N . ARG A 1 234 ? 7.521 -2.739 31.540 1.00 33.09 234 ARG A N 1
ATOM 1779 C CA . ARG A 1 234 ? 7.489 -2.749 33.012 1.00 33.09 234 ARG A CA 1
ATOM 1780 C C . ARG A 1 234 ? 8.084 -4.073 33.510 1.00 33.09 234 ARG A C 1
ATOM 1782 O O . ARG A 1 234 ? 7.594 -5.124 33.102 1.00 33.09 234 ARG A O 1
ATOM 1789 N N . PRO A 1 235 ? 9.101 -4.067 34.388 1.00 35.16 235 PRO A N 1
ATOM 1790 C CA . PRO A 1 235 ? 9.487 -5.267 35.109 1.00 35.16 235 PRO A CA 1
ATOM 1791 C C . PRO A 1 235 ? 8.486 -5.497 36.248 1.00 35.16 235 PRO A C 1
ATOM 1793 O O . PRO A 1 235 ? 8.533 -4.837 37.283 1.00 35.16 235 PRO A O 1
ATOM 1796 N N . CYS A 1 236 ? 7.574 -6.450 36.069 1.00 28.84 236 CYS A N 1
ATOM 1797 C CA . CYS A 1 236 ? 7.007 -7.161 37.208 1.00 28.84 236 CYS A CA 1
ATOM 1798 C C . CYS A 1 236 ? 8.086 -8.125 37.691 1.00 28.84 236 CYS A C 1
ATOM 1800 O O . CYS A 1 236 ? 8.275 -9.160 37.068 1.00 28.84 236 CYS A O 1
ATOM 1802 N N . LEU A 1 237 ? 8.828 -7.747 38.731 1.00 30.19 237 LEU A N 1
ATOM 1803 C CA . LEU A 1 237 ? 9.514 -8.657 39.652 1.00 30.19 237 LEU A CA 1
ATOM 1804 C C . LEU A 1 237 ? 10.038 -7.817 40.822 1.00 30.19 237 LEU A C 1
ATOM 1806 O O . LEU A 1 237 ? 11.122 -7.239 40.770 1.00 30.19 237 LEU A O 1
ATOM 1810 N N . ALA A 1 238 ? 9.228 -7.735 41.873 1.00 28.88 238 ALA A N 1
ATOM 1811 C CA . ALA A 1 238 ? 9.673 -7.336 43.196 1.00 28.88 238 ALA A CA 1
ATOM 1812 C C . ALA A 1 238 ? 9.644 -8.577 44.095 1.00 28.88 238 ALA A C 1
ATOM 1814 O O . ALA A 1 238 ? 8.578 -9.119 44.362 1.00 28.88 238 ALA A O 1
ATOM 1815 N N . GLY A 1 239 ? 10.835 -8.980 44.545 1.00 24.98 239 GLY A N 1
ATOM 1816 C CA . GLY A 1 239 ? 11.071 -9.576 45.860 1.00 24.98 239 GLY A CA 1
ATOM 1817 C C . GLY A 1 239 ? 10.848 -11.078 46.022 1.00 24.98 239 GLY A C 1
ATOM 1818 O O . GLY A 1 239 ? 9.728 -11.509 46.245 1.00 24.98 239 GLY A O 1
ATOM 1819 N N . LEU A 1 240 ? 11.946 -11.841 46.098 1.00 26.55 240 LEU A N 1
ATOM 1820 C CA . LEU A 1 240 ? 12.326 -12.542 47.337 1.00 26.55 240 LEU A CA 1
ATOM 1821 C C . LEU A 1 240 ? 13.778 -13.070 47.262 1.00 26.55 240 LEU A C 1
ATOM 1823 O O . LEU A 1 240 ? 14.089 -14.016 46.554 1.00 26.55 240 LEU A O 1
ATOM 1827 N N . HIS A 1 241 ? 14.635 -12.368 48.010 1.00 27.00 241 HIS A N 1
ATOM 1828 C CA . HIS A 1 241 ? 15.774 -12.815 48.826 1.00 27.00 241 HIS A CA 1
ATOM 1829 C C . HIS A 1 241 ? 16.925 -13.688 48.265 1.00 27.00 241 HIS A C 1
ATOM 1831 O O . HIS A 1 241 ? 16.805 -14.888 48.074 1.00 27.00 241 HIS A O 1
ATOM 1837 N N . HIS A 1 242 ? 18.099 -13.034 48.210 1.00 25.61 242 HIS A N 1
ATOM 1838 C CA . HIS A 1 242 ? 19.390 -13.416 48.818 1.00 25.61 242 HIS A CA 1
ATOM 1839 C C . HIS A 1 242 ? 19.925 -14.848 48.612 1.00 25.61 242 HIS A C 1
ATOM 1841 O O . HIS A 1 242 ? 19.498 -15.781 49.282 1.00 25.61 242 HIS A O 1
ATOM 1847 N N . SER A 1 243 ? 21.055 -14.965 47.902 1.00 25.31 243 SER A N 1
ATOM 1848 C CA . SER A 1 243 ? 22.371 -15.137 48.553 1.00 25.31 243 SER A CA 1
ATOM 1849 C C . SER A 1 243 ? 23.525 -15.069 47.545 1.00 25.31 243 SER A C 1
ATOM 1851 O O . SER A 1 243 ? 23.495 -15.674 46.478 1.00 25.31 243 SER A O 1
ATOM 1853 N N . HIS A 1 244 ? 24.540 -14.292 47.918 1.00 25.58 244 HIS A N 1
ATOM 1854 C CA . HIS A 1 244 ? 25.874 -14.230 47.326 1.00 25.58 244 HIS A CA 1
ATOM 1855 C C . HIS A 1 244 ? 26.596 -15.584 47.429 1.00 25.58 244 HIS A C 1
ATOM 1857 O O . HIS A 1 244 ? 26.558 -16.186 48.496 1.00 25.58 244 HIS A O 1
ATOM 1863 N N . LEU A 1 245 ? 27.381 -15.963 46.412 1.00 24.55 245 LEU A N 1
ATOM 1864 C CA . LEU A 1 245 ? 28.821 -16.212 46.581 1.00 24.55 245 LEU A CA 1
ATOM 1865 C C . LEU A 1 245 ? 29.528 -16.339 45.218 1.00 24.55 245 LEU A C 1
ATOM 1867 O O . LEU A 1 245 ? 29.063 -17.029 44.316 1.00 24.55 245 LEU A O 1
ATOM 1871 N N . LEU A 1 246 ? 30.671 -15.659 45.100 1.00 22.89 246 LEU A N 1
ATOM 1872 C CA . LEU A 1 246 ? 31.671 -15.859 44.053 1.00 22.89 246 LEU A CA 1
ATOM 1873 C C . L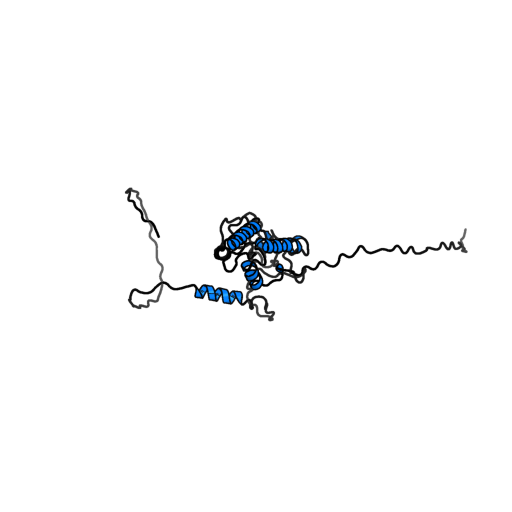EU A 1 246 ? 32.296 -17.258 44.166 1.00 22.89 246 LEU A C 1
ATOM 1875 O O . LEU A 1 246 ? 32.573 -17.687 45.281 1.00 22.89 246 LEU A O 1
ATOM 1879 N N . LEU A 1 247 ? 32.706 -17.852 43.041 1.00 24.39 247 LEU A N 1
ATOM 1880 C CA . LEU A 1 247 ? 34.097 -18.293 42.884 1.00 24.39 247 LEU A CA 1
ATOM 1881 C C . LEU A 1 247 ? 34.475 -18.442 41.401 1.00 24.39 247 LEU A C 1
ATOM 1883 O O . LEU A 1 247 ? 33.764 -19.029 40.591 1.00 24.39 247 LEU A O 1
ATOM 1887 N N . THR A 1 248 ? 35.624 -17.865 41.076 1.00 24.78 248 THR A N 1
ATOM 1888 C CA . THR A 1 248 ? 36.399 -17.996 39.842 1.00 24.78 248 THR A CA 1
ATOM 1889 C C . THR A 1 248 ? 36.932 -19.416 39.642 1.00 24.78 248 THR A C 1
ATOM 1891 O O . THR A 1 248 ? 37.373 -20.036 40.605 1.00 24.78 248 THR A O 1
ATOM 1894 N N . GLY A 1 249 ? 37.023 -19.876 38.392 1.00 23.09 249 GLY A N 1
ATOM 1895 C CA . GLY A 1 249 ? 37.757 -21.090 38.028 1.00 23.09 249 GLY A CA 1
ATOM 1896 C C . GLY A 1 249 ? 38.069 -21.120 36.535 1.00 23.09 249 GLY A C 1
ATOM 1897 O O . GLY A 1 249 ? 37.198 -21.370 35.713 1.00 23.09 249 GLY A O 1
ATOM 1898 N N . HIS A 1 250 ? 39.311 -20.789 36.199 1.00 25.75 250 HIS A N 1
ATOM 1899 C CA . HIS A 1 250 ? 39.890 -20.810 34.861 1.00 25.75 250 HIS A CA 1
ATOM 1900 C C . HIS A 1 250 ? 40.569 -22.173 34.629 1.00 25.75 250 HIS A C 1
ATOM 1902 O O . HIS A 1 250 ? 41.180 -22.688 35.565 1.00 25.75 250 HIS A O 1
ATOM 1908 N N . SER A 1 251 ? 40.611 -22.613 33.364 1.00 24.83 251 SER A N 1
ATOM 1909 C CA . SER A 1 251 ? 41.662 -23.440 32.716 1.00 24.83 251 SER A CA 1
ATOM 1910 C C . SER A 1 251 ? 41.320 -24.889 32.322 1.00 24.83 251 SER A C 1
ATOM 1912 O O . SER A 1 251 ? 41.055 -25.715 33.182 1.00 24.83 251 SER A O 1
ATOM 1914 N N . ARG A 1 252 ? 41.506 -25.130 31.006 1.00 25.05 252 ARG A N 1
ATOM 1915 C CA . ARG A 1 252 ? 42.228 -26.243 30.330 1.00 25.05 252 ARG A CA 1
ATOM 1916 C C . ARG A 1 252 ? 41.710 -27.677 30.522 1.00 25.05 252 ARG A C 1
ATOM 1918 O O . ARG A 1 252 ? 41.576 -28.148 31.636 1.00 25.05 252 ARG A O 1
ATOM 1925 N N . SER A 1 253 ? 41.190 -28.279 29.448 1.00 28.03 253 SER A N 1
ATOM 1926 C CA . SER A 1 253 ? 41.890 -29.136 28.459 1.00 28.03 253 SER A CA 1
ATOM 1927 C C . SER A 1 253 ? 42.300 -30.480 29.057 1.00 28.03 253 SER A C 1
ATOM 1929 O O . SER A 1 253 ? 43.087 -30.510 29.991 1.00 28.03 253 SER A O 1
ATOM 1931 N N . ASP A 1 254 ? 41.714 -31.567 28.558 1.00 29.23 254 ASP A N 1
ATOM 1932 C CA . ASP A 1 254 ? 42.413 -32.552 27.727 1.00 29.23 254 ASP A CA 1
ATOM 1933 C C . ASP A 1 254 ? 41.433 -33.658 27.296 1.00 29.23 254 ASP A C 1
ATOM 1935 O O . ASP A 1 254 ? 40.472 -33.988 27.995 1.00 29.23 254 ASP A O 1
ATOM 1939 N N . ASP A 1 255 ? 41.664 -34.135 26.076 1.00 32.44 255 ASP A N 1
ATOM 1940 C CA . ASP A 1 255 ? 41.088 -35.326 25.467 1.00 32.44 255 ASP A CA 1
ATOM 1941 C C . ASP A 1 255 ? 41.461 -36.586 26.270 1.00 32.44 255 ASP A C 1
ATOM 1943 O O . ASP A 1 255 ? 42.578 -36.672 26.769 1.00 32.44 255 ASP A O 1
ATOM 1947 N N . GLU A 1 256 ? 40.564 -37.574 26.346 1.00 32.88 256 GLU A N 1
ATOM 1948 C CA . GLU A 1 256 ? 40.859 -38.945 25.896 1.00 32.88 256 GLU A CA 1
ATOM 1949 C C . GLU A 1 256 ? 39.642 -39.888 25.990 1.00 32.88 256 GLU A C 1
ATOM 1951 O O . GLU A 1 256 ? 38.880 -39.907 26.955 1.00 32.88 256 GLU A O 1
ATOM 1956 N N . ASP A 1 257 ? 39.533 -40.670 24.918 1.00 31.72 257 ASP A N 1
ATOM 1957 C CA . ASP A 1 257 ? 39.191 -42.085 24.827 1.00 31.72 257 ASP A CA 1
ATOM 1958 C C . ASP A 1 257 ? 37.817 -42.639 25.219 1.00 31.72 257 ASP A C 1
ATOM 1960 O O . ASP A 1 257 ? 37.347 -42.662 26.356 1.00 31.72 257 ASP A O 1
ATOM 1964 N N . GLY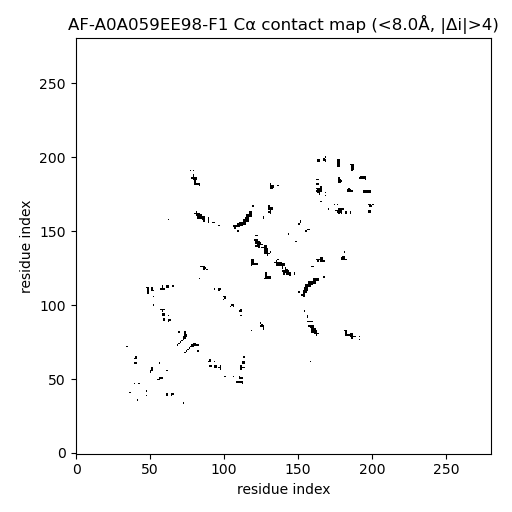 A 1 258 ? 37.206 -43.226 24.187 1.00 30.56 258 GLY A N 1
ATOM 1965 C CA . GLY A 1 258 ? 36.024 -44.054 24.279 1.00 30.56 258 GLY A CA 1
ATOM 1966 C C . GLY A 1 258 ? 36.311 -45.485 24.719 1.00 30.56 258 GLY A C 1
ATOM 1967 O O . GLY A 1 258 ? 37.366 -46.054 24.464 1.00 30.56 258 GLY A O 1
ATOM 1968 N N . GLN A 1 259 ? 35.274 -46.112 25.264 1.00 34.06 259 GLN A N 1
ATOM 1969 C CA . GLN A 1 259 ? 35.078 -47.556 25.261 1.00 34.06 259 GLN A CA 1
ATOM 1970 C C . GLN A 1 259 ? 33.590 -47.831 25.041 1.00 34.06 259 GLN A C 1
ATOM 1972 O O . GLN A 1 259 ? 32.723 -47.215 25.657 1.00 34.06 259 GLN A O 1
ATOM 1977 N N . GLY A 1 260 ? 33.309 -48.716 24.086 1.00 30.28 260 GLY A N 1
ATOM 1978 C CA . GLY A 1 260 ? 31.964 -49.129 23.711 1.00 30.28 260 GLY A CA 1
ATOM 1979 C C . GLY A 1 260 ? 31.465 -50.384 24.430 1.00 30.28 260 GLY A C 1
ATOM 1980 O O . GLY A 1 260 ? 32.134 -50.937 25.299 1.00 30.28 260 GLY A O 1
ATOM 1981 N N . ARG A 1 261 ? 30.338 -50.880 23.890 1.00 32.97 261 ARG A N 1
ATOM 1982 C CA . ARG A 1 261 ? 29.542 -52.080 24.243 1.00 32.97 261 ARG A CA 1
ATOM 1983 C C . ARG A 1 261 ? 28.622 -51.839 25.449 1.00 32.97 261 ARG A C 1
ATOM 1985 O O . ARG A 1 261 ? 29.066 -51.342 26.465 1.00 32.97 261 ARG A O 1
ATOM 1992 N N . GLY A 1 262 ? 27.331 -52.156 25.437 1.00 28.19 262 GLY A N 1
ATOM 1993 C CA . GLY A 1 262 ? 26.500 -52.979 24.560 1.00 28.19 262 GLY A CA 1
ATOM 1994 C C . GLY A 1 262 ? 25.419 -53.648 25.431 1.00 28.19 262 GLY A C 1
ATOM 1995 O O . GLY A 1 262 ? 25.672 -53.886 26.606 1.00 28.19 262 GLY A O 1
ATOM 1996 N N . HIS A 1 263 ? 24.280 -53.980 24.816 1.00 30.70 263 HIS A N 1
ATOM 1997 C CA . HIS A 1 263 ? 23.160 -54.818 25.292 1.00 30.70 263 HIS A CA 1
ATOM 1998 C C . HIS A 1 263 ? 21.951 -54.187 26.013 1.00 30.70 263 HIS A C 1
ATOM 2000 O O . HIS A 1 263 ? 22.015 -53.752 27.157 1.00 30.70 263 HIS A O 1
ATOM 2006 N N . ASP A 1 264 ? 20.833 -54.232 25.272 1.00 32.34 264 ASP A N 1
ATOM 2007 C CA . ASP A 1 264 ? 19.548 -54.879 25.593 1.00 32.34 264 ASP A CA 1
ATOM 2008 C C . ASP A 1 264 ? 18.943 -54.713 26.993 1.00 32.34 264 ASP A C 1
ATOM 2010 O O . ASP A 1 264 ? 19.444 -55.241 27.978 1.00 32.34 264 ASP A O 1
ATOM 2014 N N . ALA A 1 265 ? 17.722 -54.177 27.054 1.00 34.72 265 ALA A N 1
ATOM 2015 C CA . ALA A 1 265 ? 16.508 -55.004 27.000 1.00 34.72 265 ALA A CA 1
ATOM 2016 C C . ALA A 1 265 ? 15.268 -54.202 27.428 1.00 34.72 265 ALA A C 1
ATOM 2018 O O . ALA A 1 265 ? 15.265 -53.436 28.388 1.00 34.72 265 ALA A O 1
ATOM 2019 N N . GLN A 1 266 ? 14.181 -54.441 26.700 1.00 35.22 266 GLN A N 1
ATOM 2020 C CA . GLN A 1 266 ? 12.816 -54.029 27.009 1.00 35.22 266 GLN A CA 1
ATOM 2021 C C . GLN A 1 266 ? 12.357 -54.517 28.395 1.00 35.22 266 GLN A C 1
ATOM 2023 O O . GLN A 1 266 ? 12.619 -55.666 28.744 1.00 35.22 266 GLN A O 1
ATOM 2028 N N . ARG A 1 267 ? 11.510 -53.734 29.082 1.00 31.34 267 ARG A N 1
ATOM 2029 C CA . ARG A 1 267 ? 10.156 -54.165 29.507 1.00 31.34 267 ARG A CA 1
ATOM 2030 C C . ARG A 1 267 ? 9.370 -53.069 30.246 1.00 31.34 267 ARG A C 1
ATOM 2032 O O . ARG A 1 267 ? 9.827 -52.520 31.233 1.00 31.34 267 ARG A O 1
ATOM 2039 N N . HIS A 1 268 ? 8.158 -52.851 29.729 1.00 31.66 268 HIS A N 1
ATOM 2040 C CA . HIS A 1 268 ? 6.859 -52.669 30.395 1.00 31.66 268 HIS A CA 1
ATOM 2041 C C . HIS A 1 268 ? 6.742 -51.947 31.749 1.00 31.66 268 HIS A C 1
ATOM 2043 O O . HIS A 1 268 ? 7.273 -52.393 32.759 1.00 31.66 268 HIS A O 1
ATOM 2049 N N . GLY A 1 269 ? 5.820 -50.977 31.795 1.00 29.58 269 GLY A N 1
ATOM 2050 C CA . GLY A 1 269 ? 5.239 -50.475 33.041 1.00 29.58 269 GLY A CA 1
ATOM 2051 C C . GLY A 1 269 ? 4.158 -49.417 32.824 1.00 29.58 269 GLY A C 1
ATOM 2052 O O . GLY A 1 269 ? 4.393 -48.241 33.053 1.00 29.58 269 GLY A O 1
ATOM 2053 N N . ASP A 1 270 ? 2.991 -49.857 32.362 1.00 36.31 270 ASP A N 1
ATOM 2054 C CA . ASP A 1 270 ? 1.717 -49.127 32.324 1.00 36.31 270 ASP A CA 1
ATOM 2055 C C . ASP A 1 270 ? 1.304 -48.639 33.729 1.00 36.31 270 ASP A C 1
ATOM 2057 O O . ASP A 1 270 ? 1.272 -49.467 34.640 1.00 36.31 270 ASP A O 1
ATOM 2061 N N . ARG A 1 271 ? 0.945 -47.353 33.905 1.00 35.38 271 ARG A N 1
ATOM 2062 C CA . ARG A 1 271 ? -0.073 -46.906 34.880 1.00 35.38 271 ARG A CA 1
ATOM 2063 C C . ARG A 1 271 ? -0.772 -45.620 34.438 1.00 35.38 271 ARG A C 1
ATOM 2065 O O . ARG A 1 271 ? -0.162 -44.635 34.037 1.00 35.38 271 ARG A O 1
ATOM 2072 N N . ARG A 1 272 ? -2.091 -45.710 34.562 1.00 33.31 272 ARG A N 1
ATOM 2073 C CA . ARG A 1 272 ? -3.152 -44.764 34.234 1.00 33.31 272 ARG A CA 1
ATOM 2074 C C . ARG A 1 272 ? -3.308 -43.641 35.268 1.00 33.31 272 ARG A C 1
ATOM 2076 O O . ARG A 1 272 ? -2.904 -43.797 36.414 1.00 33.31 272 ARG A O 1
ATOM 2083 N N . SER A 1 273 ? -4.067 -42.640 34.805 1.00 31.73 273 SER A N 1
ATOM 2084 C CA . SER A 1 273 ? -5.131 -41.879 35.491 1.00 31.73 273 SER A CA 1
ATOM 2085 C C . SER A 1 273 ? -4.767 -40.947 36.646 1.00 31.73 273 SER A C 1
ATOM 2087 O O . SER A 1 273 ? -4.339 -41.412 37.690 1.00 31.73 273 SER A O 1
ATOM 2089 N N . GLU A 1 274 ? -5.072 -39.654 36.477 1.00 37.38 274 GLU A N 1
ATOM 2090 C CA . GLU A 1 274 ? -6.156 -38.891 37.151 1.00 37.38 274 GLU A CA 1
ATOM 2091 C C . GLU A 1 274 ? -5.952 -37.389 36.816 1.00 37.38 274 GLU A C 1
ATOM 2093 O O . GLU A 1 274 ? -4.844 -36.880 36.919 1.00 37.38 274 GLU A O 1
ATOM 2098 N N . ASP A 1 275 ? -6.830 -36.712 36.071 1.00 33.62 275 ASP A N 1
ATOM 2099 C CA . ASP A 1 275 ? -8.134 -36.115 36.420 1.00 33.62 275 ASP A CA 1
ATOM 2100 C C . ASP A 1 275 ? -8.039 -34.703 37.071 1.00 33.62 275 ASP A C 1
ATOM 2102 O O . ASP A 1 275 ? -7.335 -34.502 38.052 1.00 33.62 275 ASP A O 1
ATOM 2106 N N . ARG A 1 276 ? -8.842 -33.765 36.522 1.00 34.47 276 ARG A N 1
ATOM 2107 C CA . ARG A 1 276 ? -9.377 -32.486 37.080 1.00 34.47 276 ARG A CA 1
ATOM 2108 C C . ARG A 1 276 ? -8.652 -31.122 36.963 1.00 34.47 276 ARG A C 1
ATOM 2110 O O . ARG A 1 276 ? -7.758 -30.783 37.719 1.00 34.47 276 ARG A O 1
ATOM 2117 N N . LEU A 1 277 ? -9.266 -30.285 36.103 1.00 36.25 277 LEU A N 1
ATOM 2118 C CA . LEU A 1 277 ? -10.066 -29.066 36.409 1.00 36.25 277 LEU A CA 1
ATOM 2119 C C . LEU A 1 277 ? -9.457 -27.896 37.223 1.00 36.25 277 LEU A C 1
ATOM 2121 O O . LEU A 1 277 ? -9.148 -28.069 38.393 1.00 36.25 277 LEU A O 1
ATOM 2125 N N . CYS A 1 278 ? -9.484 -26.681 36.629 1.00 31.91 278 CYS A N 1
ATOM 2126 C CA . CYS A 1 278 ? -10.057 -25.384 37.113 1.00 31.91 278 CYS A CA 1
ATOM 2127 C C . CYS A 1 278 ? -9.568 -24.230 36.189 1.00 31.91 278 CYS A C 1
ATOM 2129 O O . CYS A 1 278 ? -8.370 -24.007 36.088 1.00 31.91 278 CYS A O 1
ATOM 2131 N N . ARG A 1 279 ? -10.375 -23.672 35.266 1.00 40.41 279 ARG A N 1
ATOM 2132 C CA . ARG A 1 279 ? -11.223 -22.444 35.341 1.00 40.41 279 ARG A CA 1
ATOM 2133 C C . ARG A 1 279 ? -10.581 -21.179 35.973 1.00 40.41 279 ARG A C 1
ATOM 2135 O O . ARG A 1 279 ? -10.388 -21.177 37.177 1.00 40.41 279 ARG A O 1
ATOM 2142 N N . HIS A 1 280 ? -10.349 -20.160 35.116 1.00 29.72 280 HIS A N 1
ATOM 2143 C CA . HIS A 1 280 ? -10.652 -18.694 35.152 1.00 29.72 280 HIS A CA 1
ATOM 2144 C C . HIS A 1 280 ? -10.695 -17.909 36.488 1.00 29.72 280 HIS A C 1
ATOM 2146 O O . HIS A 1 280 ? -11.026 -18.489 37.519 1.00 29.72 280 HIS A O 1
ATOM 2152 N N . PRO A 1 281 ? -10.410 -16.582 36.498 1.00 64.25 281 PRO A N 1
ATOM 2153 C CA . PRO A 1 281 ? -10.935 -15.527 35.599 1.00 64.25 281 PRO A CA 1
ATOM 2154 C C . PRO A 1 281 ? -9.980 -15.054 34.504 1.00 64.25 281 PRO A C 1
ATOM 2156 O O . PRO A 1 281 ? -8.775 -14.897 34.783 1.00 64.25 281 PRO A O 1
#

Mean predicted aligned error: 17.58 Å

Nearest PDB structures (foldseek):
  5ac3-assembly1_A  TM=9.790E-01  e=1.599E-17  Stenotrophomonas maltophilia
  1m22-assembly2_B  TM=9.845E-01  e=1.616E-16  Stenotrophomonas maltophilia
  5ewq-assembly3_C  TM=9.512E-01  e=3.532E-13  Bacillus anthracis
  5ewq-assembly1_A  TM=9.399E-01  e=5.471E-13  Bacillus anthracis
  5ewq-assembly2_B  TM=9.370E-01  e=7.026E-13  Bacillus anthracis

Secondary structure (DSSP, 8-state):
------------------------------PPPP----GGGGS-HHHHHHHHHHTSS-HHHHHHHHHHHIIIIIIISS----EEEE-TTHHHHHHHHHHHHHTTPPPPTTTT-EEEEETTS--SSS----TT-GGGTT---SS--HHHHHHHHTT-EEEEEE--SGGGG-S-TTPPTTEETTTEE---TT-TTS----S--------------TTSTT-HHHHHHHHHHHHT-------------------------------------------------